Protein AF-A0A3N6MSX2-F1 (afdb_monomer_lite)

pLDDT: mean 71.98, std 19.65, range [36.53, 94.25]

Secondary structure (DSSP, 8-state):
----------------------------------------------------------------------------HHHHHHHHHHHHHHHHHHHHHHHHHHHHHHHTS-HHHHGGGTT-TTS-HHHHHHHHHHHHHHS-----------S-HHHHHHHHHHHHHHHHHHHHHHHHHHHHHHHHS-SEEEEESS-EEEEEE-TTS-EEEEEE-TT-EEEEPPPBTTEEEEEEEETTTEEEEEEEEHHHHHHHEEE--

Radius of gyration: 33.67 Å; chains: 1; bounding box: 88×74×79 Å

Sequence (257 aa):
MALLYLVPSGVQTQQRLKVSRVRRASANIKKRHASNGNDDTTTSGTAKRQPSGSNHRPTGVASRSQSAATTVNVLPPEKQIAAAAAAASAAQLAVDRASDQRLAGLMQEPARKRLYHLNDPSLTTDGQARLRDSIGKELPRGAASNAERSKDSGWSLLRHWHAIVAILLLLALLAGLTFAAWRNTGVDTLVADQTWAVTWRLPGGQTLAGAWRAGYPVVVMQPSKGTVIIRRWVNSRGYAETVVPADWLALNSRPLK

Foldseek 3Di:
DDDDDDDDDDDDDDDPDDDDDDDDDDDDDDDDDDDDDDDDDDDDDDDDDDDDDDDDDDDDDDDDDPPPPPPPVPPDPVVVVVVVVVVVVVVVVVLQVQQVVVLVVLLPDDLVVLVVCLPPPSHDPVSSVVSVVSSVVRDPPPPPPPPDPDPPPPVVVVVVVVVVVVVVVVVVVVVVVVVVVLQVDQPAKKFFQAKAFFWWAAPVRDIDTDIRHGPDIWGWGDDDPQKIKTWDQDPPRGIIIGIDGPVVPVVGIDGDD

Structure (mmCIF, N/CA/C/O backbone):
data_AF-A0A3N6MSX2-F1
#
_entry.id   AF-A0A3N6MSX2-F1
#
loop_
_atom_site.group_PDB
_atom_site.id
_atom_site.type_symbol
_atom_site.label_atom_id
_atom_site.label_alt_id
_atom_site.label_comp_id
_atom_site.label_asym_id
_atom_site.label_entity_id
_atom_site.label_seq_id
_atom_site.pdbx_PDB_ins_code
_atom_site.Cartn_x
_atom_site.Cartn_y
_atom_site.Cartn_z
_atom_site.occupancy
_atom_site.B_iso_or_equiv
_atom_site.auth_seq_id
_atom_site.auth_comp_id
_atom_site.auth_asym_id
_atom_site.auth_atom_id
_atom_site.pdbx_PDB_model_num
ATOM 1 N N . MET A 1 1 ? 19.445 37.868 35.887 1.00 43.53 1 MET A N 1
ATOM 2 C CA . MET A 1 1 ? 19.352 36.525 36.493 1.00 43.53 1 MET A CA 1
ATOM 3 C C . MET A 1 1 ? 19.287 35.505 35.376 1.00 43.53 1 MET A C 1
ATOM 5 O O . MET A 1 1 ? 18.298 35.461 34.661 1.00 43.53 1 MET A O 1
ATOM 9 N N . ALA A 1 2 ? 20.389 34.789 35.171 1.00 44.81 2 ALA A N 1
ATOM 10 C CA . ALA A 1 2 ? 20.570 33.796 34.122 1.00 44.81 2 ALA A CA 1
ATOM 11 C C . ALA A 1 2 ? 20.572 32.407 34.768 1.00 44.81 2 ALA A C 1
ATOM 13 O O . ALA A 1 2 ? 21.300 32.194 35.735 1.00 44.81 2 ALA A O 1
ATOM 14 N N . LEU A 1 3 ? 19.771 31.481 34.245 1.00 52.06 3 LEU A N 1
ATOM 15 C CA . LEU A 1 3 ? 19.820 30.068 34.613 1.00 52.06 3 LEU A CA 1
ATOM 16 C C . LEU A 1 3 ? 20.105 29.261 33.347 1.00 52.06 3 LEU A C 1
ATOM 18 O O . LEU A 1 3 ? 19.224 29.009 32.528 1.00 52.06 3 LEU A O 1
ATOM 22 N N . LEU A 1 4 ? 21.389 28.926 33.196 1.00 50.50 4 LEU A N 1
ATOM 23 C CA . LEU A 1 4 ? 21.898 27.877 32.322 1.00 50.50 4 LEU A CA 1
ATOM 24 C C . LEU A 1 4 ? 21.266 26.539 32.719 1.00 50.50 4 LEU A C 1
ATOM 26 O O . LEU A 1 4 ? 21.330 26.170 33.890 1.00 50.50 4 LEU A O 1
ATOM 30 N N . TYR A 1 5 ? 20.754 25.782 31.748 1.00 55.28 5 TYR A N 1
ATOM 31 C CA . TYR A 1 5 ? 20.547 24.347 31.917 1.00 55.28 5 TYR A CA 1
ATOM 32 C C . TYR A 1 5 ? 21.407 23.558 30.934 1.00 55.28 5 TYR A C 1
ATOM 34 O O . TYR A 1 5 ? 21.387 23.759 29.720 1.00 55.28 5 TYR A O 1
ATOM 42 N N . LEU A 1 6 ? 22.206 22.703 31.560 1.00 49.81 6 LEU A N 1
ATOM 43 C CA . LEU A 1 6 ? 23.222 21.807 31.046 1.00 49.81 6 LEU A CA 1
ATOM 44 C C . LEU A 1 6 ? 22.593 20.641 30.267 1.00 49.81 6 LEU A C 1
ATOM 46 O O . LEU A 1 6 ? 21.623 20.031 30.712 1.00 49.81 6 LEU A O 1
ATOM 50 N N . VAL A 1 7 ? 23.217 20.295 29.144 1.00 52.31 7 VAL A N 1
ATOM 51 C CA . VAL A 1 7 ? 23.060 19.019 28.431 1.00 52.31 7 VAL A CA 1
ATOM 52 C C . VAL A 1 7 ? 23.768 17.907 29.216 1.00 52.31 7 VAL A C 1
ATOM 54 O O . VAL A 1 7 ? 24.856 18.151 29.740 1.00 52.31 7 VAL A O 1
ATOM 57 N N . PRO A 1 8 ? 23.246 16.668 29.196 1.00 60.66 8 PRO A N 1
ATOM 58 C CA . PRO A 1 8 ? 24.133 15.515 29.165 1.00 60.66 8 PRO A CA 1
ATOM 59 C C . PRO A 1 8 ? 23.908 14.643 27.926 1.00 60.66 8 PRO A C 1
ATOM 61 O O . PRO A 1 8 ? 22.823 14.142 27.632 1.00 60.66 8 PRO A O 1
ATOM 64 N N . SER A 1 9 ? 25.017 14.475 27.222 1.00 49.53 9 SER A N 1
ATOM 65 C CA . SER A 1 9 ? 25.290 13.571 26.119 1.00 49.53 9 SER A CA 1
ATOM 66 C C . SER A 1 9 ? 25.483 12.143 26.650 1.00 49.53 9 SER A C 1
ATOM 68 O O . SER A 1 9 ? 26.311 11.924 27.530 1.00 49.53 9 SER A O 1
ATOM 70 N N . GLY A 1 10 ? 24.789 11.157 26.078 1.00 47.44 10 GLY A N 1
ATOM 71 C CA . GLY A 1 10 ? 25.068 9.723 26.257 1.00 47.44 10 GLY A CA 1
ATOM 72 C C . GLY A 1 10 ? 24.804 9.010 24.930 1.00 47.44 10 GLY A C 1
ATOM 73 O O . GLY A 1 10 ? 23.674 8.986 24.465 1.00 47.44 10 GLY A O 1
ATOM 74 N N . VAL A 1 11 ? 25.831 8.713 24.127 1.00 46.41 11 VAL A N 1
ATOM 75 C CA . VAL A 1 11 ? 26.564 7.431 24.073 1.00 46.41 11 VAL A CA 1
ATOM 76 C C . VAL A 1 11 ? 25.638 6.219 23.906 1.00 46.41 11 VAL A C 1
ATOM 78 O O . VAL A 1 11 ? 25.155 5.664 24.886 1.00 46.41 11 VAL A O 1
ATOM 81 N N . GLN A 1 12 ? 25.494 5.735 22.667 1.00 47.00 12 GLN A N 1
ATOM 82 C CA . GLN A 1 12 ? 25.309 4.302 22.417 1.00 47.00 12 GLN A CA 1
ATOM 83 C C . GLN A 1 12 ? 25.936 3.863 21.080 1.00 47.00 12 GLN A C 1
ATOM 85 O O . GLN A 1 12 ? 25.379 3.987 19.995 1.00 47.00 12 GLN A O 1
ATOM 90 N N . THR A 1 13 ? 27.190 3.436 21.202 1.00 48.91 13 THR A N 1
ATOM 91 C CA . THR A 1 13 ? 27.733 2.140 20.767 1.00 48.91 13 THR A CA 1
ATOM 92 C C . THR A 1 13 ? 27.180 1.488 19.486 1.00 48.91 13 THR A C 1
ATOM 94 O O . THR A 1 13 ? 26.180 0.783 19.492 1.00 48.91 13 THR A O 1
ATOM 97 N N . GLN A 1 14 ? 27.954 1.639 18.406 1.00 45.97 14 GLN A N 1
ATOM 98 C CA . GLN A 1 14 ? 28.477 0.563 17.545 1.00 45.97 14 GLN A CA 1
ATOM 99 C C . GLN A 1 14 ? 27.722 -0.787 17.568 1.00 45.97 14 GLN A C 1
ATOM 101 O O . GLN A 1 14 ? 27.993 -1.639 18.413 1.00 45.97 14 GLN A O 1
ATOM 106 N N . GLN A 1 15 ? 26.932 -1.066 16.527 1.00 44.12 15 GLN A N 1
ATOM 107 C CA . GLN A 1 15 ? 26.714 -2.440 16.063 1.00 44.12 15 GLN A CA 1
ATOM 108 C C . GLN A 1 15 ? 27.137 -2.583 14.603 1.00 44.12 15 GLN A C 1
ATOM 110 O O . GLN A 1 15 ? 26.395 -2.382 13.646 1.00 44.12 15 GLN A O 1
ATOM 115 N N . ARG A 1 16 ? 28.408 -2.954 14.471 1.00 39.94 16 ARG A N 1
ATOM 116 C CA . ARG A 1 16 ? 29.081 -3.390 13.256 1.00 39.94 16 ARG A CA 1
ATOM 117 C C . ARG A 1 16 ? 28.781 -4.878 13.051 1.00 39.94 16 ARG A C 1
ATOM 119 O O . ARG A 1 16 ? 29.570 -5.729 13.457 1.00 39.94 16 ARG A O 1
ATOM 126 N N . LEU A 1 17 ? 27.641 -5.208 12.445 1.00 45.09 17 LEU A N 1
ATOM 127 C CA . LEU A 1 17 ? 27.329 -6.587 12.058 1.00 45.09 17 LEU A CA 1
ATOM 128 C C . LEU A 1 17 ? 27.893 -6.895 10.667 1.00 45.09 17 LEU A C 1
ATOM 130 O O . LEU A 1 17 ? 27.454 -6.387 9.639 1.00 45.09 17 LEU A O 1
ATOM 134 N N . LYS A 1 18 ? 28.924 -7.743 10.687 1.00 45.53 18 LYS A N 1
ATOM 135 C CA . LYS A 1 18 ? 29.510 -8.448 9.548 1.00 45.53 18 LYS A CA 1
ATOM 136 C C . LYS A 1 18 ? 28.418 -9.248 8.830 1.00 45.53 18 LYS A C 1
ATOM 138 O O . LYS A 1 18 ? 27.875 -10.176 9.418 1.00 45.53 18 LYS A O 1
ATOM 143 N N . VAL A 1 19 ? 28.186 -8.981 7.548 1.00 48.97 19 VAL A N 1
ATOM 144 C CA . VAL A 1 19 ? 27.529 -9.949 6.657 1.00 48.97 19 VAL A CA 1
ATOM 145 C C . VAL A 1 19 ? 28.521 -10.336 5.575 1.00 48.97 19 VAL A C 1
ATOM 147 O O . VAL A 1 19 ? 28.679 -9.698 4.536 1.00 48.97 19 VAL A O 1
ATOM 150 N N . SER A 1 20 ? 29.259 -11.390 5.896 1.00 42.75 20 SER A N 1
ATOM 151 C CA . SER A 1 20 ? 30.124 -12.121 4.986 1.00 42.75 20 SER A CA 1
ATOM 152 C C . SER A 1 20 ? 29.268 -13.077 4.159 1.00 42.75 20 SER A C 1
ATOM 154 O O . SER A 1 20 ? 28.540 -13.884 4.720 1.00 42.75 20 SER A O 1
ATOM 156 N N . ARG A 1 21 ? 29.437 -13.012 2.836 1.00 45.91 21 ARG A N 1
ATOM 157 C CA . ARG A 1 21 ? 29.454 -14.143 1.891 1.00 45.91 21 ARG A CA 1
ATOM 158 C C . ARG A 1 21 ? 28.451 -15.284 2.140 1.00 45.91 21 ARG A C 1
ATOM 160 O O . ARG A 1 21 ? 28.763 -16.228 2.854 1.00 45.91 21 ARG A O 1
ATOM 167 N N . VAL A 1 22 ? 27.400 -15.334 1.322 1.00 46.53 22 VAL A N 1
ATOM 168 C CA . VAL A 1 22 ? 26.888 -16.613 0.804 1.00 46.53 22 VAL A CA 1
ATOM 169 C C . VAL A 1 22 ? 26.808 -16.502 -0.714 1.00 46.53 22 VAL A C 1
ATOM 171 O O . VAL A 1 22 ? 25.937 -15.860 -1.290 1.00 46.53 22 VAL A O 1
ATOM 174 N N . ARG A 1 23 ? 27.821 -17.083 -1.355 1.00 43.25 23 ARG A N 1
ATOM 175 C CA . ARG A 1 23 ? 27.955 -17.282 -2.796 1.00 43.25 23 ARG A CA 1
ATOM 176 C C . ARG A 1 23 ? 27.784 -18.787 -3.012 1.00 43.25 23 ARG A C 1
ATOM 178 O O . ARG A 1 23 ? 28.472 -19.546 -2.341 1.00 43.25 23 ARG A O 1
ATOM 185 N N . ARG A 1 24 ? 26.985 -19.163 -4.015 1.00 40.75 24 ARG A N 1
ATOM 186 C CA . ARG A 1 24 ? 26.858 -20.507 -4.622 1.00 40.75 24 ARG A CA 1
ATOM 187 C C . ARG A 1 24 ? 26.114 -21.566 -3.803 1.00 40.75 24 ARG A C 1
ATOM 189 O O . ARG A 1 24 ? 26.683 -22.171 -2.910 1.00 40.75 24 ARG A O 1
ATOM 196 N N . ALA A 1 25 ? 24.915 -21.901 -4.266 1.00 36.53 25 ALA A N 1
ATOM 197 C CA . ALA A 1 25 ? 24.532 -23.270 -4.617 1.00 36.5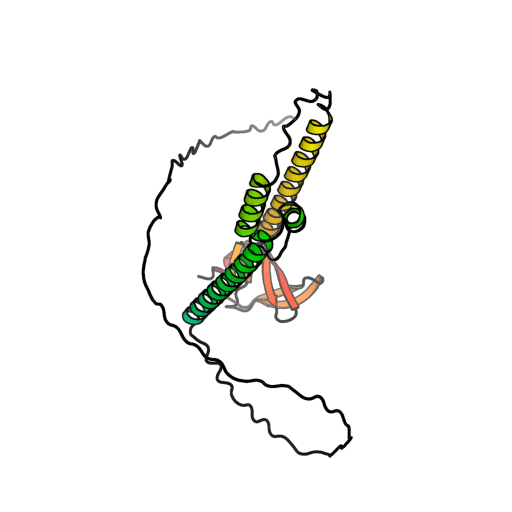3 25 ALA A CA 1
ATOM 198 C C . ALA A 1 25 ? 23.114 -23.232 -5.192 1.00 36.53 25 ALA A C 1
ATOM 200 O O . ALA A 1 25 ? 22.187 -22.900 -4.465 1.00 36.53 25 ALA A O 1
ATOM 201 N N . SER A 1 26 ? 22.958 -23.522 -6.485 1.00 36.84 26 SER A N 1
ATOM 202 C CA . SER A 1 26 ? 21.784 -24.202 -7.065 1.00 36.84 26 SER A CA 1
ATOM 203 C C . SER A 1 26 ? 21.977 -24.305 -8.576 1.00 36.84 26 SER A C 1
ATOM 205 O O . SER A 1 26 ? 21.391 -23.576 -9.368 1.00 36.84 26 SER A O 1
ATOM 207 N N . ALA A 1 27 ? 22.878 -25.206 -8.952 1.00 43.44 27 ALA A N 1
ATOM 208 C CA . ALA A 1 27 ? 22.828 -25.894 -10.229 1.00 43.44 27 ALA A CA 1
ATOM 209 C C . ALA A 1 27 ? 22.269 -27.301 -9.959 1.00 43.44 27 ALA A C 1
ATOM 211 O O . ALA A 1 27 ? 22.542 -27.867 -8.902 1.00 43.44 27 ALA A O 1
ATOM 212 N N . ASN A 1 28 ? 21.572 -27.861 -10.948 1.00 40.69 28 ASN A N 1
ATOM 213 C CA . ASN A 1 28 ? 21.164 -29.267 -11.075 1.00 40.69 28 ASN A CA 1
ATOM 214 C C . ASN A 1 28 ? 19.981 -29.782 -10.246 1.00 40.69 28 ASN A C 1
ATOM 216 O O . ASN A 1 28 ? 20.152 -30.563 -9.318 1.00 40.69 28 ASN A O 1
ATOM 220 N N . ILE A 1 29 ? 18.775 -29.514 -10.746 1.00 46.00 29 ILE A N 1
ATOM 221 C CA . ILE A 1 29 ? 17.591 -30.388 -10.665 1.00 46.00 29 ILE A CA 1
ATOM 222 C C . ILE A 1 29 ? 16.827 -30.104 -11.975 1.00 46.00 29 ILE A C 1
ATOM 224 O O . ILE A 1 29 ? 16.602 -28.946 -12.281 1.00 46.00 29 ILE A O 1
ATOM 228 N N . LYS A 1 30 ? 16.401 -31.013 -12.849 1.00 44.75 30 LYS A N 1
ATOM 229 C CA . LYS A 1 30 ? 16.463 -32.466 -12.955 1.00 44.75 30 LYS A CA 1
ATOM 230 C C . LYS A 1 30 ? 15.954 -32.794 -14.365 1.00 44.75 30 LYS A C 1
ATOM 232 O O . LYS A 1 30 ? 14.967 -32.236 -14.829 1.00 44.75 30 LYS A O 1
ATOM 237 N N . LYS A 1 31 ? 16.669 -33.691 -15.039 1.00 47.72 31 LYS A N 1
ATOM 238 C CA . LYS A 1 31 ? 16.252 -34.402 -16.254 1.00 47.72 31 LYS A CA 1
ATOM 239 C C . LYS A 1 31 ? 14.949 -35.187 -16.013 1.00 47.72 31 LYS A C 1
ATOM 241 O O . LYS A 1 31 ? 14.796 -35.754 -14.935 1.00 47.72 31 LYS A O 1
ATOM 246 N N . ARG A 1 32 ? 14.194 -35.387 -17.106 1.00 39.44 32 ARG A N 1
ATOM 247 C CA . ARG A 1 32 ? 13.090 -36.355 -17.340 1.00 39.44 32 ARG A CA 1
ATOM 248 C C . ARG A 1 32 ? 11.694 -35.851 -16.958 1.00 39.44 32 ARG A C 1
ATOM 250 O O . ARG A 1 32 ? 11.393 -35.720 -15.783 1.00 39.44 32 ARG A O 1
ATOM 257 N N . HIS A 1 33 ? 10.824 -35.661 -17.950 1.00 42.19 33 HIS A N 1
ATOM 258 C CA . HIS A 1 33 ? 9.812 -36.649 -18.358 1.00 42.19 33 HIS A CA 1
ATOM 259 C C . HIS A 1 33 ? 9.003 -36.130 -19.566 1.00 42.19 33 HIS A C 1
ATOM 261 O O . HIS A 1 33 ? 8.645 -34.962 -19.576 1.00 42.19 33 HIS A O 1
ATOM 267 N N . ALA A 1 34 ? 8.745 -37.036 -20.526 1.00 41.53 34 ALA A N 1
ATOM 268 C CA . ALA A 1 34 ? 7.661 -37.057 -21.530 1.00 41.53 34 ALA A CA 1
ATOM 269 C C . ALA A 1 34 ? 7.518 -35.813 -22.445 1.00 41.53 34 ALA A C 1
ATOM 271 O O . ALA A 1 34 ? 7.156 -34.742 -21.991 1.00 41.53 34 ALA A O 1
ATOM 272 N N . SER A 1 35 ? 7.776 -35.829 -23.759 1.00 44.47 35 SER A N 1
ATOM 273 C CA . SER A 1 35 ? 7.330 -36.781 -24.790 1.00 44.47 35 SER A CA 1
ATOM 274 C C . SER A 1 35 ? 5.960 -37.375 -24.481 1.00 44.47 35 SER A C 1
ATOM 276 O O . SER A 1 35 ? 5.849 -38.480 -23.960 1.00 44.47 35 SER A O 1
ATOM 278 N N . ASN A 1 36 ? 4.924 -36.597 -24.775 1.00 42.91 36 ASN A N 1
ATOM 279 C CA . ASN A 1 36 ? 3.648 -37.154 -25.178 1.00 42.91 36 ASN A CA 1
ATOM 280 C C . ASN A 1 36 ? 3.122 -36.275 -26.311 1.00 42.91 36 ASN A C 1
ATOM 282 O O . ASN A 1 36 ? 2.852 -35.090 -26.109 1.00 42.91 36 ASN A O 1
ATOM 286 N N . GLY A 1 37 ? 3.113 -36.843 -27.515 1.00 43.16 37 GLY A N 1
ATOM 287 C CA . GLY A 1 37 ? 2.380 -36.275 -28.629 1.00 43.16 37 GLY A CA 1
ATOM 288 C C . GLY A 1 37 ? 0.890 -36.346 -28.329 1.00 43.16 37 GLY A C 1
ATOM 289 O O . GLY A 1 37 ? 0.447 -37.224 -27.597 1.00 43.16 37 GLY A O 1
ATOM 290 N N . ASN A 1 38 ? 0.150 -35.400 -28.881 1.00 46.31 38 ASN A N 1
ATOM 291 C CA . ASN A 1 38 ? -1.196 -35.652 -29.354 1.00 46.31 38 ASN A CA 1
ATOM 292 C C . ASN A 1 38 ? -1.449 -34.651 -30.476 1.00 46.31 38 ASN A C 1
ATOM 294 O O . ASN A 1 38 ? -1.574 -33.446 -30.252 1.00 46.31 38 ASN A O 1
ATOM 298 N N . ASP A 1 39 ? -1.427 -35.199 -31.683 1.00 43.50 39 ASP A N 1
ATOM 299 C CA . ASP A 1 39 ? -2.106 -34.653 -32.837 1.00 43.50 39 ASP A CA 1
ATOM 300 C C . ASP A 1 39 ? -3.604 -34.655 -32.533 1.00 43.50 39 ASP A C 1
ATOM 302 O O . ASP A 1 39 ? -4.155 -35.701 -32.216 1.00 43.50 39 ASP A O 1
ATOM 306 N N . ASP A 1 40 ? -4.245 -33.496 -32.638 1.00 47.50 40 ASP A N 1
ATOM 307 C CA . ASP A 1 40 ? -5.682 -33.398 -32.887 1.00 47.50 40 ASP A CA 1
ATOM 308 C C . ASP A 1 40 ? -5.917 -32.188 -33.798 1.00 47.50 40 ASP A C 1
ATOM 310 O O . ASP A 1 40 ? -6.199 -31.058 -33.400 1.00 47.50 40 ASP A O 1
ATOM 314 N N . THR A 1 41 ? -5.750 -32.455 -35.090 1.00 44.12 41 THR A N 1
ATOM 315 C CA . THR A 1 41 ? -6.587 -31.883 -36.143 1.00 44.12 41 THR A CA 1
ATOM 316 C C . THR A 1 41 ? -8.062 -32.079 -35.794 1.00 44.12 41 THR A C 1
ATOM 318 O O . THR A 1 41 ? -8.412 -33.172 -35.359 1.00 44.12 41 THR A O 1
ATOM 321 N N . THR A 1 42 ? -8.925 -31.080 -36.036 1.00 40.12 42 THR A N 1
ATOM 322 C CA . THR A 1 42 ? -10.192 -31.177 -36.812 1.00 40.12 42 THR A CA 1
ATOM 323 C C . THR A 1 42 ? -11.034 -29.887 -36.661 1.00 40.12 42 THR A C 1
ATOM 325 O O . THR A 1 42 ? -11.243 -29.382 -35.562 1.00 40.12 42 THR A O 1
ATOM 328 N N . THR A 1 43 ? -11.597 -29.438 -37.798 1.00 41.88 43 THR A N 1
ATOM 329 C CA . THR A 1 43 ? -12.805 -28.587 -38.013 1.00 41.88 43 THR A CA 1
ATOM 330 C C . THR A 1 43 ? -12.734 -27.098 -37.656 1.00 41.88 43 THR A C 1
ATOM 332 O O . THR A 1 43 ? -12.746 -26.714 -36.499 1.00 41.88 43 THR A O 1
ATOM 335 N N . SER A 1 44 ? -12.611 -26.178 -38.622 1.00 43.94 44 SER A N 1
ATOM 336 C CA . SER A 1 44 ? -13.624 -25.747 -39.618 1.00 43.94 44 SER A CA 1
ATOM 337 C C . SER A 1 44 ? -14.978 -25.363 -39.013 1.00 43.94 44 SER A C 1
ATOM 339 O O . SER A 1 44 ? -15.756 -26.219 -38.611 1.00 43.94 44 SER A O 1
ATOM 341 N N . GLY A 1 45 ? -15.270 -24.061 -39.028 1.00 38.53 45 GLY A N 1
ATOM 342 C CA . GLY A 1 45 ? -16.542 -23.482 -38.604 1.00 38.53 45 GLY A CA 1
ATOM 343 C C . GLY A 1 45 ? -16.700 -22.056 -39.126 1.00 38.53 45 GLY A C 1
ATOM 344 O O . GLY A 1 45 ? -16.605 -21.088 -38.379 1.00 38.53 45 GLY A O 1
ATOM 345 N N . THR A 1 46 ? -16.887 -21.928 -40.438 1.00 43.66 46 THR A N 1
ATOM 346 C CA . THR A 1 46 ? -17.146 -20.676 -41.157 1.00 43.66 46 THR A CA 1
ATOM 347 C C . THR A 1 46 ? -18.532 -20.139 -40.782 1.00 43.66 46 THR A C 1
ATOM 349 O O . THR A 1 46 ? -19.549 -20.637 -41.262 1.00 43.66 46 THR A O 1
ATOM 352 N N . ALA A 1 47 ? -18.602 -19.123 -39.920 1.00 42.69 47 ALA A N 1
ATOM 353 C CA . ALA A 1 47 ? -19.867 -18.484 -39.558 1.00 42.69 47 ALA A CA 1
ATOM 354 C C . ALA A 1 47 ? -20.300 -17.475 -40.636 1.00 42.69 47 ALA A C 1
ATOM 356 O O . ALA A 1 47 ? -19.761 -16.374 -40.769 1.00 42.69 47 ALA A O 1
ATOM 357 N N . LYS A 1 48 ? -21.302 -17.889 -41.413 1.00 46.81 48 LYS A N 1
ATOM 358 C CA . LYS A 1 48 ? -22.032 -17.113 -42.415 1.00 46.81 48 LYS A CA 1
ATOM 359 C C . LYS A 1 48 ? -22.903 -16.058 -41.718 1.00 46.81 48 LYS A C 1
ATOM 361 O O . LYS A 1 48 ? -23.815 -16.390 -40.968 1.00 46.81 48 LYS A O 1
ATOM 366 N N . ARG A 1 49 ? -22.620 -14.779 -41.981 1.00 42.94 49 ARG A N 1
ATOM 367 C CA . ARG A 1 49 ? -23.503 -13.642 -41.675 1.00 42.94 49 ARG A CA 1
ATOM 368 C C . ARG A 1 49 ? -24.777 -13.736 -42.518 1.00 42.94 49 ARG A C 1
ATOM 370 O O . ARG A 1 49 ? -24.683 -13.836 -43.739 1.00 42.94 49 ARG A O 1
ATOM 377 N N . GLN A 1 50 ? -25.938 -13.586 -41.887 1.00 45.81 50 GLN A N 1
ATOM 378 C CA . GLN A 1 50 ? -27.172 -13.192 -42.565 1.00 45.81 50 GLN A CA 1
ATOM 379 C C . GLN A 1 50 ? -27.960 -12.211 -41.673 1.00 45.81 50 GLN A C 1
ATOM 381 O O . GLN A 1 50 ? -28.112 -12.485 -40.482 1.00 45.81 50 GLN A O 1
ATOM 386 N N . PRO A 1 51 ? -28.411 -11.058 -42.206 1.00 60.19 51 PRO A N 1
ATOM 387 C CA . PRO A 1 51 ? -29.238 -10.086 -41.497 1.00 60.19 51 PRO A CA 1
ATOM 388 C C . PRO A 1 51 ? -30.724 -10.196 -41.891 1.00 60.19 51 PRO A C 1
ATOM 390 O O . PRO A 1 51 ? -31.034 -10.554 -43.024 1.00 60.19 51 PRO A O 1
ATOM 393 N N . SER A 1 52 ? -31.604 -9.871 -40.938 1.00 42.53 52 SER A N 1
ATOM 394 C CA . SER A 1 52 ? -33.023 -9.438 -41.024 1.00 42.53 52 SER A CA 1
ATOM 395 C C . SER A 1 52 ? -33.706 -9.952 -39.753 1.00 42.53 52 SER A C 1
ATOM 397 O O . SER A 1 52 ? -33.632 -11.135 -39.459 1.00 42.53 52 SER A O 1
ATOM 399 N N . GLY A 1 53 ? -34.288 -9.137 -38.879 1.00 41.25 53 GLY A N 1
ATOM 400 C CA . GLY A 1 53 ? -35.287 -8.122 -39.184 1.00 41.25 53 GLY A CA 1
ATOM 401 C C . GLY A 1 53 ? -36.670 -8.716 -38.907 1.00 41.25 53 GLY A C 1
ATOM 402 O O . GLY A 1 53 ? -37.185 -9.452 -39.737 1.00 41.25 53 GLY A O 1
ATOM 403 N N . SER A 1 54 ? -37.251 -8.439 -37.736 1.00 47.22 54 SER A N 1
ATOM 404 C CA . SER A 1 54 ? -38.700 -8.241 -37.543 1.00 47.22 54 SER A CA 1
ATOM 405 C C . SER A 1 54 ? -39.046 -8.025 -36.067 1.00 47.22 54 SER A C 1
ATOM 407 O O . SER A 1 54 ? -38.617 -8.747 -35.170 1.00 47.22 54 SER A O 1
ATOM 409 N N . ASN A 1 55 ? -39.839 -6.979 -35.849 1.00 50.66 55 ASN A N 1
ATOM 410 C CA . ASN A 1 55 ? -40.580 -6.696 -34.632 1.00 50.66 55 ASN A CA 1
ATOM 411 C C . ASN A 1 55 ? -41.566 -7.826 -34.330 1.00 50.66 55 ASN A C 1
ATOM 413 O O . ASN A 1 55 ? -42.400 -8.111 -35.181 1.00 50.66 55 ASN A O 1
ATOM 417 N N . HIS A 1 56 ? -41.592 -8.321 -33.092 1.00 43.41 56 HIS A N 1
ATOM 418 C CA . HIS A 1 56 ? -42.846 -8.712 -32.448 1.00 43.41 56 HIS A CA 1
ATOM 419 C C . HIS A 1 56 ? -42.760 -8.574 -30.925 1.00 43.41 56 HIS A C 1
ATOM 421 O O . HIS A 1 56 ? -41.968 -9.219 -30.245 1.00 43.41 56 HIS A O 1
ATOM 427 N N . ARG A 1 57 ? -43.633 -7.708 -30.407 1.00 49.66 57 ARG A N 1
ATOM 428 C CA . ARG A 1 57 ? -44.076 -7.643 -29.016 1.00 49.66 57 ARG A CA 1
ATOM 429 C C . ARG A 1 57 ? -45.067 -8.786 -28.788 1.00 49.66 57 ARG A C 1
ATOM 431 O O . ARG A 1 57 ? -46.022 -8.889 -29.557 1.00 49.66 57 ARG A O 1
ATOM 438 N N . PRO A 1 58 ? -44.913 -9.550 -27.699 1.00 54.78 58 PRO A N 1
ATOM 439 C CA . PRO A 1 58 ? -46.096 -9.919 -26.945 1.00 54.78 58 PRO A CA 1
ATOM 440 C C . PRO A 1 58 ? -45.945 -9.644 -25.448 1.00 54.78 58 PRO A C 1
ATOM 442 O O . PRO A 1 58 ? -44.881 -9.681 -24.836 1.00 54.78 58 PRO A O 1
ATOM 445 N N . THR A 1 59 ? -47.097 -9.310 -24.902 1.00 49.78 59 THR A N 1
ATOM 446 C CA . THR A 1 59 ? -47.480 -9.133 -23.511 1.00 49.78 59 THR A CA 1
ATOM 447 C C . THR A 1 59 ? -47.193 -10.352 -22.631 1.00 49.78 59 THR A C 1
ATOM 449 O O . THR A 1 59 ? -47.546 -11.468 -22.986 1.00 49.78 59 THR A O 1
ATOM 452 N N . GLY A 1 60 ? -46.632 -10.077 -21.450 1.00 47.25 60 GLY A N 1
ATOM 453 C CA . GLY A 1 60 ? -46.971 -10.678 -20.155 1.00 47.25 60 GLY A CA 1
ATOM 454 C C . GLY A 1 60 ? -47.150 -12.193 -20.064 1.00 47.25 60 GLY A C 1
ATOM 455 O O . GLY A 1 60 ? -48.257 -12.682 -20.242 1.00 47.25 60 GLY A O 1
ATOM 456 N N . VAL A 1 61 ? -46.115 -12.888 -19.584 1.00 44.69 61 VAL A N 1
ATOM 457 C CA . VAL A 1 61 ? -46.261 -14.104 -18.770 1.00 44.69 61 VAL A CA 1
ATOM 458 C C . VAL A 1 61 ? -45.176 -14.089 -17.693 1.00 44.69 61 VAL A C 1
ATOM 460 O O . VAL A 1 61 ? -44.011 -13.802 -17.962 1.00 44.69 61 VAL A O 1
ATOM 463 N N . ALA A 1 62 ? -45.584 -14.350 -16.454 1.00 52.50 62 ALA A N 1
ATOM 464 C CA . ALA A 1 62 ? -44.740 -14.412 -15.274 1.00 52.50 62 ALA A CA 1
ATOM 465 C C . ALA A 1 62 ? -43.674 -15.518 -15.391 1.00 52.50 62 ALA A C 1
ATOM 467 O O . ALA A 1 62 ? -43.969 -16.701 -15.224 1.00 52.50 62 ALA A O 1
ATOM 468 N N . SER A 1 63 ? -42.417 -15.131 -15.614 1.00 44.56 63 SER A N 1
ATOM 469 C CA . SER A 1 63 ? -41.274 -16.035 -15.469 1.00 44.56 63 SER A CA 1
ATOM 470 C C . SER A 1 63 ? -40.863 -16.101 -14.006 1.00 44.56 63 SER A C 1
ATOM 472 O O . SER A 1 63 ? -40.110 -15.280 -13.490 1.00 44.56 63 SER A O 1
ATOM 474 N N . ARG A 1 64 ? -41.425 -17.110 -13.344 1.00 46.16 64 ARG A N 1
ATOM 475 C CA . ARG A 1 64 ? -41.007 -17.664 -12.060 1.00 46.16 64 ARG A CA 1
ATOM 476 C C . ARG A 1 64 ? -39.481 -17.787 -12.030 1.00 46.16 64 ARG A C 1
ATOM 478 O O . ARG A 1 64 ? -38.907 -18.539 -12.813 1.00 46.16 64 ARG A O 1
ATOM 485 N N . SER A 1 65 ? -38.853 -17.051 -11.120 1.00 42.72 65 SER A N 1
ATOM 486 C CA . SER A 1 65 ? -37.429 -17.120 -10.807 1.00 42.72 65 SER A CA 1
ATOM 487 C C . SER A 1 65 ? -37.030 -18.554 -10.461 1.00 42.72 65 SER A C 1
ATOM 489 O O . SER A 1 65 ? -37.162 -18.991 -9.320 1.00 42.72 65 SER A O 1
ATOM 491 N N . GLN A 1 66 ? -36.527 -19.302 -11.439 1.00 48.41 66 GLN A N 1
ATOM 492 C CA . GLN A 1 66 ? -35.644 -20.421 -11.156 1.00 48.41 66 GLN A CA 1
ATOM 493 C C . GLN A 1 66 ? -34.274 -19.809 -10.881 1.00 48.41 66 GLN A C 1
ATOM 495 O O . GLN A 1 66 ? -33.439 -19.677 -11.772 1.00 48.41 66 GLN A O 1
ATOM 500 N N . SER A 1 67 ? -34.069 -19.380 -9.632 1.00 43.06 67 SER A N 1
ATOM 501 C CA . SER A 1 67 ? -32.722 -19.280 -9.080 1.00 43.06 67 SER A CA 1
ATOM 502 C C . SER A 1 67 ? -32.139 -20.684 -9.130 1.00 43.06 67 SER A C 1
ATOM 504 O O . SER A 1 67 ? -32.319 -21.474 -8.205 1.00 43.06 67 SER A O 1
ATOM 506 N N . ALA A 1 68 ? -31.483 -21.011 -10.242 1.00 46.28 68 ALA A N 1
ATOM 507 C CA . ALA A 1 68 ? -30.498 -22.066 -10.268 1.00 46.28 68 ALA A CA 1
ATOM 508 C C . ALA A 1 68 ? -29.500 -21.699 -9.173 1.00 46.28 68 ALA A C 1
ATOM 510 O O . ALA A 1 68 ? -28.765 -20.716 -9.282 1.00 46.28 68 ALA A O 1
ATOM 511 N N . ALA A 1 69 ? -29.568 -22.426 -8.061 1.00 47.19 69 ALA A N 1
ATOM 512 C CA . ALA A 1 69 ? -28.549 -22.390 -7.042 1.00 47.19 69 ALA A CA 1
ATOM 513 C C . ALA A 1 69 ? -27.269 -22.881 -7.718 1.00 47.19 69 ALA A C 1
ATOM 515 O O . ALA A 1 69 ? -26.994 -24.077 -7.770 1.00 47.19 69 ALA A O 1
ATOM 516 N N . THR A 1 70 ? -26.511 -21.953 -8.301 1.00 49.19 70 THR A N 1
ATOM 517 C CA . THR A 1 70 ? -25.117 -22.176 -8.639 1.00 49.19 70 THR A CA 1
ATOM 518 C C . THR A 1 70 ? -24.445 -22.455 -7.310 1.00 49.19 70 THR A C 1
ATOM 520 O O . THR A 1 70 ? -24.124 -21.538 -6.555 1.00 49.19 70 THR A O 1
ATOM 523 N N . THR A 1 71 ? -24.309 -23.735 -6.981 1.00 48.12 71 THR A N 1
ATOM 524 C CA . THR A 1 71 ? -23.413 -24.207 -5.940 1.00 48.12 71 THR A CA 1
ATOM 525 C C . THR A 1 71 ? -22.026 -23.754 -6.371 1.00 48.12 71 THR A C 1
ATOM 527 O O . THR A 1 71 ? -21.350 -24.423 -7.149 1.00 48.12 71 THR A O 1
ATOM 530 N N . VAL A 1 72 ? -21.633 -22.551 -5.944 1.00 52.94 72 VAL A N 1
ATOM 531 C CA . VAL A 1 72 ? -20.259 -22.084 -6.053 1.00 52.94 72 VAL A CA 1
ATOM 532 C C . VAL A 1 72 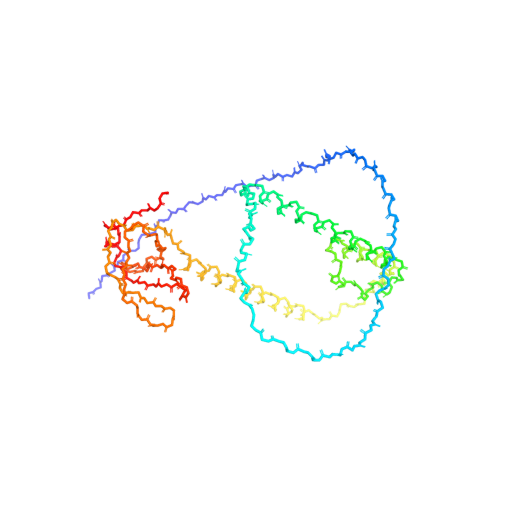? -19.481 -23.076 -5.213 1.00 52.94 72 VAL A C 1
ATOM 534 O O . VAL A 1 72 ? -19.540 -23.055 -3.986 1.00 52.94 72 VAL A O 1
ATOM 537 N N . ASN A 1 73 ? -18.846 -24.026 -5.888 1.00 55.62 73 ASN A N 1
ATOM 538 C CA . ASN A 1 73 ? -17.955 -24.985 -5.275 1.00 55.62 73 ASN A CA 1
ATOM 539 C C . ASN A 1 73 ? -16.723 -24.183 -4.844 1.00 55.62 73 ASN A C 1
ATOM 541 O O . ASN A 1 73 ? -15.749 -24.061 -5.584 1.00 55.62 73 ASN A O 1
ATOM 545 N N . VAL A 1 74 ? -16.837 -23.497 -3.7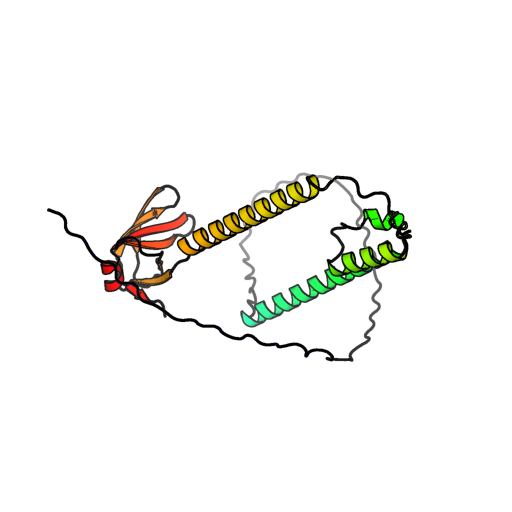03 1.00 62.03 74 VAL A N 1
ATOM 546 C CA . VAL A 1 74 ? -15.766 -22.704 -3.111 1.00 62.03 74 VAL A CA 1
ATOM 547 C C . VAL A 1 74 ? -14.725 -23.714 -2.664 1.00 62.03 74 VAL A C 1
ATOM 549 O O . VAL A 1 74 ? -14.850 -24.333 -1.608 1.00 62.03 74 VAL A O 1
ATOM 552 N N . LEU A 1 75 ? -13.713 -23.929 -3.506 1.00 63.19 75 LEU A N 1
ATOM 553 C CA . LEU A 1 75 ? -12.557 -24.721 -3.119 1.00 63.19 75 LEU A CA 1
ATOM 554 C C . LEU A 1 75 ? -11.993 -24.149 -1.803 1.00 63.19 75 LEU A C 1
ATOM 556 O O . LEU A 1 75 ? -11.996 -22.929 -1.630 1.00 63.19 75 LEU A O 1
ATOM 560 N N . PRO A 1 76 ? -11.483 -24.990 -0.888 1.00 76.44 76 PRO A N 1
ATOM 561 C CA . PRO A 1 76 ? -10.765 -24.531 0.296 1.00 76.44 76 PRO A CA 1
ATOM 562 C C . PRO A 1 76 ? -9.725 -23.456 -0.070 1.00 76.44 76 PRO A C 1
ATOM 564 O O . PRO A 1 76 ? -9.113 -23.567 -1.140 1.00 76.44 76 PRO A O 1
ATOM 567 N N . PRO A 1 77 ? -9.492 -22.441 0.782 1.00 73.94 77 PRO A N 1
ATOM 568 C CA . PRO A 1 77 ? -8.621 -21.303 0.470 1.00 73.94 77 PRO A CA 1
ATOM 569 C C . PRO A 1 77 ? -7.217 -21.746 0.028 1.00 73.94 77 PRO A C 1
ATOM 571 O O . PRO A 1 77 ? -6.653 -21.181 -0.904 1.00 73.94 77 PRO A O 1
ATOM 574 N N . GLU A 1 78 ? -6.697 -22.837 0.594 1.00 75.75 78 GLU A N 1
ATOM 575 C CA . GLU A 1 78 ? -5.416 -23.438 0.198 1.00 75.75 78 GLU A CA 1
ATOM 576 C C . GLU A 1 78 ? -5.405 -23.928 -1.258 1.00 75.75 78 GLU A C 1
ATOM 578 O O . GLU A 1 78 ? -4.443 -23.707 -1.995 1.00 75.75 78 GLU A O 1
ATOM 583 N N . LYS A 1 79 ? -6.502 -24.543 -1.714 1.00 77.25 79 LYS A N 1
ATOM 584 C CA . LYS A 1 79 ? -6.631 -25.012 -3.098 1.00 77.25 79 LYS A CA 1
ATOM 585 C C . LYS A 1 79 ? -6.836 -23.852 -4.075 1.00 77.25 79 LYS A C 1
ATOM 587 O O . LYS A 1 79 ? -6.390 -23.952 -5.213 1.00 77.25 79 LYS A O 1
ATOM 592 N N . GLN A 1 80 ? -7.457 -22.750 -3.642 1.00 76.50 80 GLN A N 1
ATOM 593 C CA . GLN A 1 80 ? -7.574 -21.537 -4.460 1.00 76.50 80 GLN A CA 1
ATOM 594 C C . GLN A 1 80 ? -6.213 -20.868 -4.678 1.00 76.50 80 GLN A C 1
ATOM 596 O O . GLN A 1 80 ? -5.894 -20.499 -5.805 1.00 76.50 80 GLN A O 1
ATOM 601 N N . ILE A 1 81 ? -5.383 -20.775 -3.634 1.00 82.69 81 ILE A N 1
ATOM 602 C CA . ILE A 1 81 ? -4.024 -20.222 -3.735 1.00 82.69 81 ILE A CA 1
ATOM 603 C C . ILE A 1 81 ? -3.158 -21.094 -4.653 1.00 82.69 81 ILE A C 1
ATOM 605 O O . ILE A 1 81 ? -2.480 -20.572 -5.536 1.00 82.69 81 ILE A O 1
ATOM 609 N N . ALA A 1 82 ? -3.220 -22.420 -4.500 1.00 85.50 82 ALA A N 1
ATOM 610 C CA . ALA A 1 82 ? -2.489 -23.347 -5.362 1.00 85.50 82 ALA A CA 1
ATOM 611 C C . ALA A 1 82 ? -2.940 -23.266 -6.832 1.00 85.50 82 ALA A C 1
ATOM 613 O O . ALA A 1 82 ? -2.102 -23.232 -7.733 1.00 85.50 82 ALA A O 1
ATOM 614 N N . ALA A 1 83 ? -4.250 -23.175 -7.085 1.00 82.44 83 ALA A N 1
ATOM 615 C CA . ALA A 1 83 ? -4.790 -23.010 -8.432 1.00 82.44 83 ALA A CA 1
ATOM 616 C C . ALA A 1 83 ? -4.394 -21.659 -9.053 1.00 82.44 83 ALA A C 1
ATOM 618 O O . ALA A 1 83 ? -4.009 -21.613 -10.220 1.00 82.44 83 ALA A O 1
ATOM 619 N N . ALA A 1 84 ? -4.418 -20.574 -8.275 1.00 81.69 84 ALA A N 1
ATOM 620 C CA . ALA A 1 84 ? -3.975 -19.257 -8.725 1.00 81.69 84 ALA A CA 1
ATOM 621 C C . ALA A 1 84 ? -2.472 -19.237 -9.048 1.00 81.69 84 ALA A C 1
ATOM 623 O O . ALA A 1 84 ? -2.071 -18.695 -10.077 1.00 81.69 84 ALA A O 1
ATOM 624 N N . ALA A 1 85 ? -1.640 -19.882 -8.224 1.00 87.44 85 ALA A N 1
ATOM 625 C CA . ALA A 1 85 ? -0.206 -20.017 -8.476 1.00 87.44 85 ALA A CA 1
ATOM 626 C C . ALA A 1 85 ? 0.089 -20.851 -9.737 1.00 87.44 85 ALA A C 1
ATOM 628 O O . ALA A 1 85 ? 0.968 -20.498 -10.525 1.00 87.44 85 ALA A O 1
ATOM 629 N N . ALA A 1 86 ? -0.667 -21.929 -9.963 1.00 87.44 86 ALA A N 1
ATOM 630 C CA . ALA A 1 86 ? -0.567 -22.737 -11.177 1.00 87.44 86 ALA A CA 1
ATOM 631 C C . ALA A 1 86 ? -1.018 -21.965 -12.430 1.00 87.44 86 ALA A C 1
ATOM 633 O O . ALA A 1 86 ? -0.372 -22.045 -13.472 1.00 87.44 86 ALA A O 1
ATOM 634 N N . ALA A 1 87 ? -2.086 -21.169 -12.333 1.00 86.75 87 ALA A N 1
ATOM 635 C CA . ALA A 1 87 ? -2.543 -20.320 -13.430 1.00 86.75 87 ALA A CA 1
ATOM 636 C C . ALA A 1 87 ? -1.527 -19.212 -13.760 1.00 86.75 87 ALA A C 1
ATOM 638 O O . ALA A 1 87 ? -1.246 -18.962 -14.931 1.00 86.75 87 ALA A O 1
ATOM 639 N N . ALA A 1 88 ? -0.928 -18.589 -12.740 1.00 86.75 88 ALA A N 1
ATOM 640 C CA . ALA A 1 88 ? 0.099 -17.567 -12.917 1.00 86.75 88 ALA A CA 1
ATOM 641 C C . ALA A 1 88 ? 1.366 -18.128 -13.584 1.00 86.75 88 ALA A C 1
ATOM 643 O O . ALA A 1 88 ? 1.900 -17.512 -14.506 1.00 86.75 88 ALA A O 1
ATOM 644 N N . SER A 1 89 ? 1.824 -19.316 -13.177 1.00 87.44 89 SER A N 1
ATOM 645 C CA . SER A 1 89 ? 2.990 -19.954 -13.801 1.00 87.44 89 SER A CA 1
ATOM 646 C C . SER A 1 89 ? 2.711 -20.401 -15.239 1.00 87.44 89 SER A C 1
ATOM 648 O O . SER A 1 89 ? 3.559 -20.217 -16.113 1.00 87.44 89 SER A O 1
ATOM 650 N N . ALA A 1 90 ? 1.506 -20.906 -15.523 1.00 89.19 90 ALA A N 1
ATOM 651 C CA . ALA A 1 90 ? 1.084 -21.236 -16.882 1.00 89.19 90 ALA A CA 1
ATOM 652 C C . ALA A 1 90 ? 1.032 -19.994 -17.791 1.00 89.19 90 ALA A C 1
ATOM 654 O O . ALA A 1 90 ? 1.489 -20.054 -18.934 1.00 89.19 90 ALA A O 1
ATOM 655 N N . ALA A 1 91 ? 0.531 -18.867 -17.275 1.00 86.75 91 ALA A N 1
ATOM 656 C CA . ALA A 1 91 ? 0.511 -17.596 -17.993 1.00 86.75 91 ALA A CA 1
ATOM 657 C C . ALA A 1 91 ? 1.930 -17.076 -18.270 1.00 86.75 91 ALA A C 1
ATOM 659 O O . ALA A 1 91 ? 2.222 -16.688 -19.400 1.00 86.75 91 ALA A O 1
ATOM 660 N N . GLN A 1 92 ? 2.832 -17.144 -17.285 1.00 87.50 92 GLN A N 1
ATOM 661 C CA . GLN A 1 92 ? 4.230 -16.744 -17.467 1.00 87.50 92 GLN A CA 1
ATOM 662 C C . GLN A 1 92 ? 4.916 -17.576 -18.559 1.00 87.50 92 GLN A C 1
ATOM 664 O O . GLN A 1 92 ? 5.506 -17.022 -19.480 1.00 87.50 92 GLN A O 1
ATOM 669 N N . LEU A 1 93 ? 4.745 -18.901 -18.530 1.00 89.31 93 LEU A N 1
ATOM 670 C CA . LEU A 1 93 ? 5.290 -19.795 -19.556 1.00 89.31 93 LEU A CA 1
ATOM 671 C C . LEU A 1 93 ? 4.726 -19.524 -20.957 1.00 89.31 93 LEU A C 1
ATOM 673 O O . LEU A 1 93 ? 5.388 -19.830 -21.950 1.00 89.31 93 LEU A O 1
ATOM 677 N N . ALA A 1 94 ? 3.491 -19.027 -21.060 1.00 87.69 94 ALA A N 1
ATOM 678 C CA . ALA A 1 94 ? 2.902 -18.639 -22.337 1.00 87.69 94 ALA A CA 1
ATOM 679 C C . ALA A 1 94 ? 3.523 -17.338 -22.870 1.00 87.69 94 ALA A C 1
ATOM 681 O O . ALA A 1 94 ? 3.830 -17.263 -24.060 1.00 87.69 94 ALA A O 1
ATOM 682 N N . VAL A 1 95 ? 3.767 -16.356 -21.995 1.00 88.06 95 VAL A N 1
ATOM 683 C CA . VAL A 1 95 ? 4.474 -15.111 -22.340 1.00 88.06 95 VAL A CA 1
ATOM 684 C C . VAL A 1 95 ? 5.904 -15.405 -22.778 1.00 88.06 95 VAL A C 1
ATOM 686 O O . VAL A 1 95 ? 6.325 -14.917 -23.824 1.00 88.06 95 VAL A O 1
ATOM 689 N N . ASP A 1 96 ? 6.623 -16.252 -22.041 1.00 87.69 96 ASP A N 1
ATOM 690 C CA . ASP A 1 96 ? 8.002 -16.615 -22.371 1.00 87.69 96 ASP A CA 1
ATOM 691 C C . ASP A 1 96 ? 8.071 -17.296 -23.747 1.00 87.69 96 ASP A C 1
ATOM 693 O O . ASP A 1 96 ? 8.867 -16.904 -24.598 1.00 87.69 96 ASP A O 1
ATOM 697 N N . ARG A 1 97 ? 7.154 -18.235 -24.028 1.00 89.50 97 ARG A N 1
ATOM 698 C CA . ARG A 1 97 ? 7.051 -18.888 -25.345 1.00 89.50 97 ARG A CA 1
ATOM 699 C C . ARG A 1 97 ? 6.740 -17.908 -26.475 1.00 89.50 97 ARG A C 1
ATOM 701 O O . ARG A 1 97 ? 7.359 -17.995 -27.534 1.00 89.50 97 ARG A O 1
ATOM 708 N N . ALA A 1 98 ? 5.797 -16.989 -26.272 1.00 88.44 98 ALA A N 1
ATOM 709 C CA . ALA A 1 98 ? 5.468 -15.970 -27.269 1.00 88.44 98 ALA A CA 1
ATOM 710 C C . ALA A 1 98 ? 6.660 -15.031 -27.522 1.00 88.44 98 ALA A C 1
ATOM 712 O O . ALA A 1 98 ? 6.944 -14.664 -28.664 1.00 88.44 98 ALA A O 1
ATOM 713 N N . SER A 1 99 ? 7.394 -14.696 -26.462 1.00 88.69 99 SER A N 1
ATOM 714 C CA . SER A 1 99 ? 8.590 -13.868 -26.535 1.00 88.69 99 SER A CA 1
ATOM 715 C C . SER A 1 99 ? 9.725 -14.549 -27.296 1.00 88.69 99 SER A C 1
ATOM 717 O O . SER A 1 99 ? 10.327 -13.938 -28.179 1.00 88.69 99 SER A O 1
ATOM 719 N N . ASP A 1 100 ? 9.972 -15.832 -27.028 1.00 89.38 100 ASP A N 1
ATOM 720 C CA . ASP A 1 100 ? 10.989 -16.623 -27.723 1.00 89.38 100 ASP A CA 1
ATOM 721 C C . ASP A 1 100 ? 10.673 -16.768 -29.217 1.00 89.38 100 ASP A C 1
ATOM 723 O O . ASP A 1 100 ? 11.564 -16.631 -30.058 1.00 89.38 100 ASP A O 1
ATOM 727 N N . GLN A 1 101 ? 9.402 -16.979 -29.573 1.00 89.94 101 GLN A N 1
ATOM 728 C CA . GLN A 1 101 ? 8.963 -17.010 -30.972 1.00 89.94 101 GLN A CA 1
ATOM 729 C C . GLN A 1 101 ? 9.199 -15.666 -31.666 1.00 89.94 101 GLN A C 1
ATOM 731 O O . GLN A 1 101 ? 9.710 -15.621 -32.789 1.00 89.94 101 GLN A O 1
ATOM 736 N N . ARG A 1 102 ? 8.875 -14.559 -30.988 1.00 89.25 102 ARG A N 1
ATOM 737 C CA . ARG A 1 102 ? 9.117 -13.213 -31.509 1.00 89.25 102 ARG A CA 1
ATOM 738 C C . ARG A 1 102 ? 10.607 -12.949 -31.702 1.00 89.25 102 ARG A C 1
ATOM 740 O O . ARG A 1 102 ? 11.004 -12.447 -32.753 1.00 89.25 102 ARG A O 1
ATOM 747 N N . LEU A 1 103 ? 11.429 -13.323 -30.724 1.00 90.75 103 LEU A N 1
ATOM 748 C CA . LEU A 1 103 ? 12.881 -13.204 -30.799 1.00 90.75 103 LEU A CA 1
ATOM 749 C C . LEU A 1 103 ? 13.444 -14.020 -31.966 1.00 90.75 103 LEU A C 1
ATOM 751 O O . LEU A 1 103 ? 14.262 -13.502 -32.720 1.00 90.75 103 LEU A O 1
ATOM 755 N N . ALA A 1 104 ? 12.988 -15.261 -32.151 1.00 89.81 104 ALA A N 1
ATOM 756 C CA . ALA A 1 104 ? 13.415 -16.118 -33.254 1.00 89.81 104 ALA A CA 1
ATOM 757 C C . ALA A 1 104 ? 13.089 -15.503 -34.625 1.00 89.81 104 ALA A C 1
ATOM 759 O O . ALA A 1 104 ? 13.921 -15.568 -35.528 1.00 89.81 104 ALA A O 1
ATOM 760 N N . GLY A 1 105 ? 11.926 -14.857 -34.765 1.00 89.00 105 GLY A N 1
ATOM 761 C CA . GLY A 1 105 ? 11.577 -14.098 -35.969 1.00 89.00 105 GLY A CA 1
ATOM 762 C C . GLY A 1 105 ? 12.509 -12.904 -36.196 1.00 89.00 105 GLY A C 1
ATOM 763 O O . GLY A 1 105 ? 13.046 -12.735 -37.287 1.00 89.00 105 GLY A O 1
ATOM 764 N N . LEU A 1 106 ? 12.782 -12.123 -35.147 1.00 88.81 106 LEU A N 1
ATOM 765 C CA . LEU A 1 106 ? 13.682 -10.968 -35.229 1.00 88.81 106 LEU A CA 1
ATOM 766 C C . LEU A 1 106 ? 15.136 -11.365 -35.527 1.00 88.81 106 LEU A C 1
ATOM 768 O O . LEU A 1 106 ? 15.845 -10.624 -36.202 1.00 88.81 106 LEU A O 1
ATOM 772 N N . MET A 1 107 ? 15.598 -12.532 -35.070 1.00 88.38 107 MET A N 1
ATOM 773 C CA . MET A 1 107 ? 16.947 -13.035 -35.374 1.00 88.38 107 MET A CA 1
ATOM 774 C C . MET A 1 107 ? 17.157 -13.347 -36.860 1.00 88.38 107 MET A C 1
ATOM 776 O O . MET A 1 107 ? 18.293 -13.309 -37.325 1.00 88.38 107 MET A O 1
ATOM 780 N N . GLN A 1 108 ? 16.089 -13.621 -37.613 1.00 90.25 108 GLN A N 1
ATOM 781 C CA . GLN A 1 108 ? 16.168 -13.866 -39.058 1.00 90.25 108 GLN A CA 1
ATOM 782 C C . GLN A 1 108 ? 16.276 -12.568 -39.870 1.00 90.25 108 GLN A C 1
ATOM 784 O O . GLN A 1 108 ? 16.650 -12.593 -41.042 1.00 90.25 108 GLN A O 1
ATOM 789 N N . GLU A 1 109 ? 15.969 -11.419 -39.265 1.00 87.19 109 GLU A N 1
ATOM 790 C CA . GLU A 1 109 ? 16.090 -10.128 -39.929 1.00 87.19 109 GLU A CA 1
ATOM 791 C C . GLU A 1 109 ? 17.554 -9.666 -40.014 1.00 87.19 109 GLU A C 1
ATOM 793 O O . GLU A 1 109 ? 18.378 -10.011 -39.164 1.00 87.19 109 GLU A O 1
ATOM 798 N N . PRO A 1 110 ? 17.922 -8.831 -41.001 1.00 84.50 110 PRO A N 1
ATOM 799 C CA . PRO A 1 110 ? 19.250 -8.230 -41.042 1.00 84.50 110 PRO A CA 1
ATOM 800 C C . PRO A 1 110 ? 19.487 -7.335 -39.816 1.00 84.50 110 PRO A C 1
ATOM 802 O O . PRO A 1 110 ? 18.594 -6.598 -39.393 1.00 84.50 110 PRO A O 1
ATOM 805 N N . ALA A 1 111 ? 20.711 -7.334 -39.279 1.00 79.94 111 ALA A N 1
ATOM 806 C CA . ALA A 1 111 ? 21.056 -6.654 -38.023 1.00 79.94 111 ALA A CA 1
ATOM 807 C C . ALA A 1 111 ? 20.645 -5.168 -37.958 1.00 79.94 111 ALA A C 1
ATOM 809 O O . ALA A 1 111 ? 20.282 -4.665 -36.897 1.00 79.94 111 ALA A O 1
ATOM 810 N N . ARG A 1 112 ? 20.638 -4.463 -39.100 1.00 79.44 112 ARG A N 1
ATOM 811 C CA . ARG A 1 112 ? 20.165 -3.069 -39.188 1.00 79.44 112 ARG A CA 1
ATOM 812 C C . ARG A 1 112 ? 18.665 -2.916 -38.917 1.00 79.44 112 ARG A C 1
ATOM 814 O O . ARG A 1 112 ? 18.277 -1.912 -38.334 1.00 79.44 112 ARG A O 1
ATOM 821 N N . LYS A 1 113 ? 17.830 -3.882 -39.316 1.00 81.31 113 LYS A N 1
ATOM 822 C CA . LYS A 1 113 ? 16.382 -3.856 -39.045 1.00 81.31 113 LYS A CA 1
ATOM 823 C C . LYS A 1 113 ? 16.068 -4.226 -37.595 1.00 81.31 113 LYS A C 1
ATOM 825 O O . LYS A 1 113 ? 15.243 -3.573 -36.965 1.00 81.31 113 LYS A O 1
ATOM 830 N N . ARG A 1 114 ? 16.839 -5.151 -37.014 1.00 85.06 114 ARG A N 1
ATOM 831 C CA . ARG A 1 114 ? 16.743 -5.527 -35.591 1.00 85.06 114 ARG A CA 1
ATOM 832 C C . ARG A 1 114 ? 16.913 -4.348 -34.623 1.00 85.06 114 ARG A C 1
ATOM 834 O O . ARG A 1 114 ? 16.327 -4.368 -33.545 1.00 85.06 114 ARG A O 1
ATOM 841 N N . LEU A 1 115 ? 17.666 -3.308 -35.002 1.00 83.81 115 LEU A N 1
ATOM 842 C CA . LEU A 1 115 ? 17.840 -2.087 -34.199 1.00 83.81 115 LEU A CA 1
ATOM 843 C C . LEU A 1 115 ? 16.518 -1.362 -33.913 1.00 83.81 115 LEU A C 1
ATOM 845 O O . LEU A 1 115 ? 16.352 -0.821 -32.822 1.00 83.81 115 LEU A O 1
ATOM 849 N N . TYR A 1 116 ? 15.569 -1.378 -34.852 1.00 85.19 116 TYR A N 1
ATOM 850 C CA . TYR A 1 116 ? 14.262 -0.743 -34.658 1.00 85.19 116 TYR A CA 1
ATOM 851 C C . TYR A 1 116 ? 13.383 -1.504 -33.656 1.00 85.19 116 TYR A C 1
ATOM 853 O O . TYR A 1 116 ? 12.453 -0.933 -33.093 1.00 85.19 116 TYR A O 1
ATOM 861 N N . HIS A 1 117 ? 13.712 -2.768 -33.381 1.00 85.88 117 HIS A N 1
ATOM 862 C CA . HIS A 1 117 ? 12.972 -3.652 -32.481 1.00 85.88 117 HIS A CA 1
ATOM 863 C C . HIS A 1 117 ? 13.626 -3.797 -31.098 1.00 85.88 117 HIS A C 1
ATOM 865 O O . HIS A 1 117 ? 13.203 -4.628 -30.298 1.00 85.88 117 HIS A O 1
ATOM 871 N N . LEU A 1 118 ? 14.633 -2.975 -30.773 1.00 83.56 118 LEU A N 1
ATOM 872 C CA . LEU A 1 118 ? 15.347 -3.058 -29.491 1.00 83.56 118 LEU A CA 1
ATOM 873 C C . LEU A 1 118 ? 14.449 -2.791 -28.270 1.00 83.56 118 LEU A C 1
ATOM 875 O O . LEU A 1 118 ? 14.724 -3.303 -27.188 1.00 83.56 118 LEU A O 1
ATOM 879 N N . ASN A 1 119 ? 13.398 -1.989 -28.461 1.00 85.12 119 ASN A N 1
ATOM 880 C CA . ASN A 1 119 ? 12.412 -1.625 -27.442 1.00 85.12 119 ASN A CA 1
ATOM 881 C C . ASN A 1 119 ? 11.041 -2.271 -27.717 1.00 85.12 119 ASN A C 1
ATOM 883 O O . ASN A 1 119 ? 10.017 -1.704 -27.342 1.00 85.12 119 ASN A O 1
ATOM 887 N N . ASP A 1 120 ? 10.996 -3.412 -28.417 1.00 84.75 120 ASP A N 1
ATOM 888 C CA . ASP A 1 120 ? 9.734 -4.109 -28.683 1.00 84.75 120 ASP A CA 1
ATOM 889 C C . ASP A 1 120 ? 9.108 -4.576 -27.345 1.00 84.75 120 ASP A C 1
ATOM 891 O O . ASP A 1 120 ? 9.739 -5.355 -26.616 1.00 84.75 120 ASP A O 1
ATOM 895 N N . PRO A 1 121 ? 7.891 -4.107 -26.991 1.00 84.88 121 PRO A N 1
ATOM 896 C CA . PRO A 1 121 ? 7.232 -4.453 -25.730 1.00 84.88 121 PRO A CA 1
ATOM 897 C C . PRO A 1 121 ? 6.804 -5.925 -25.659 1.00 84.88 121 PRO A C 1
ATOM 899 O O . PRO A 1 121 ? 6.446 -6.401 -24.586 1.00 84.88 121 PRO A O 1
ATOM 902 N N . SER A 1 122 ? 6.835 -6.652 -26.781 1.00 84.00 122 SER A N 1
ATOM 903 C CA . SER A 1 122 ? 6.544 -8.090 -26.827 1.00 84.00 122 SER A CA 1
ATOM 904 C C . SER A 1 122 ? 7.737 -8.980 -26.435 1.00 84.00 122 SER A C 1
ATOM 906 O O . SER A 1 122 ? 7.589 -10.196 -26.292 1.00 84.00 122 SER A O 1
ATOM 908 N N . LEU A 1 123 ? 8.925 -8.397 -26.229 1.00 85.00 123 LEU A N 1
ATOM 909 C CA . LEU A 1 123 ? 10.108 -9.110 -25.750 1.00 85.00 123 LEU A CA 1
ATOM 910 C C . LEU A 1 123 ? 10.237 -9.021 -24.224 1.00 85.00 123 LEU A C 1
ATOM 912 O O . LEU A 1 123 ? 10.141 -7.940 -23.645 1.00 85.00 123 LEU A O 1
ATOM 916 N N . THR A 1 124 ? 10.542 -10.146 -23.577 1.00 88.00 124 THR A N 1
ATOM 917 C CA . THR A 1 124 ? 10.993 -10.167 -22.183 1.00 88.00 124 THR A CA 1
ATOM 918 C C . THR A 1 124 ? 12.366 -9.503 -22.063 1.00 88.00 124 THR A C 1
ATOM 920 O O . THR A 1 124 ? 13.120 -9.394 -23.036 1.00 88.00 124 THR A O 1
ATOM 923 N N . THR A 1 125 ? 12.731 -9.085 -20.851 1.00 86.69 125 THR A N 1
ATOM 924 C CA . THR A 1 125 ? 14.032 -8.458 -20.561 1.00 86.69 125 THR A CA 1
ATOM 925 C C . THR A 1 125 ? 15.212 -9.321 -21.026 1.00 86.69 125 THR A C 1
ATOM 927 O O . THR A 1 125 ? 16.176 -8.809 -21.599 1.00 86.69 125 THR A O 1
ATOM 930 N N . ASP A 1 126 ? 15.112 -10.640 -20.845 1.00 85.38 126 ASP A N 1
ATOM 931 C CA . ASP A 1 126 ? 16.134 -11.597 -21.278 1.00 85.38 126 ASP A CA 1
ATOM 932 C C . ASP A 1 126 ? 16.213 -11.690 -22.809 1.00 85.38 126 ASP A C 1
ATOM 934 O O . ASP A 1 126 ? 17.310 -11.705 -23.379 1.00 85.38 126 ASP A O 1
ATOM 938 N N . GLY A 1 127 ? 15.065 -11.683 -23.495 1.00 82.75 127 GLY A N 1
ATOM 939 C CA . GLY A 1 127 ? 15.002 -11.642 -24.956 1.00 82.75 127 GLY A CA 1
ATOM 940 C C . GLY A 1 127 ? 15.618 -10.365 -25.536 1.00 82.75 127 GLY A C 1
ATOM 941 O O . GLY A 1 127 ? 16.394 -10.424 -26.493 1.00 82.75 127 GLY A O 1
ATOM 942 N N . GLN A 1 128 ? 15.369 -9.213 -24.907 1.00 86.44 128 GLN A N 1
ATOM 943 C CA . GLN A 1 128 ? 15.973 -7.933 -25.296 1.00 86.44 128 GLN A CA 1
ATOM 944 C C . GLN A 1 128 ? 17.500 -7.930 -25.131 1.00 86.44 128 GLN A C 1
ATOM 946 O O . GLN A 1 128 ? 18.219 -7.408 -25.989 1.00 86.44 128 GLN A O 1
ATOM 951 N N . ALA A 1 129 ? 18.019 -8.532 -24.056 1.00 85.81 129 ALA A N 1
ATOM 952 C CA . ALA A 1 129 ? 19.460 -8.652 -23.842 1.00 85.81 129 ALA A CA 1
ATOM 953 C C . ALA A 1 129 ? 20.130 -9.497 -24.939 1.00 85.81 129 ALA A C 1
ATOM 955 O O . ALA A 1 129 ? 21.166 -9.096 -25.476 1.00 85.81 129 ALA A O 1
ATOM 956 N N . ARG A 1 130 ? 19.508 -10.619 -25.328 1.00 85.69 130 ARG A N 1
ATOM 957 C CA . ARG A 1 130 ? 19.981 -11.481 -26.427 1.00 85.69 130 ARG A CA 1
ATOM 958 C C . ARG A 1 130 ? 19.943 -10.770 -27.781 1.00 85.69 130 ARG A C 1
ATOM 960 O O . ARG A 1 130 ? 20.908 -10.853 -28.540 1.00 85.69 130 ARG A O 1
ATOM 967 N N . LEU A 1 131 ? 18.871 -10.025 -28.063 1.00 87.75 131 LEU A N 1
ATOM 968 C CA . LEU A 1 131 ? 18.750 -9.208 -29.274 1.00 87.75 131 LEU A CA 1
ATOM 969 C C . LEU A 1 131 ? 19.888 -8.180 -29.355 1.00 87.75 131 LEU A C 1
ATOM 971 O O . LEU A 1 131 ? 20.584 -8.115 -30.369 1.00 87.75 131 LEU A O 1
ATOM 975 N N . ARG A 1 132 ? 20.142 -7.441 -28.268 1.00 86.56 132 ARG A N 1
ATOM 976 C CA . ARG A 1 132 ? 21.225 -6.447 -28.186 1.00 86.56 132 ARG A CA 1
ATOM 977 C C . ARG A 1 132 ? 22.612 -7.069 -28.374 1.00 86.56 132 ARG A C 1
ATOM 979 O O . ARG A 1 132 ? 23.435 -6.493 -29.084 1.00 86.56 132 ARG A O 1
ATOM 986 N N . ASP A 1 133 ? 22.864 -8.230 -27.773 1.00 87.62 133 ASP A N 1
ATOM 987 C CA . ASP A 1 133 ? 24.132 -8.953 -27.927 1.00 87.62 133 ASP A CA 1
ATOM 988 C C . ASP A 1 133 ? 24.358 -9.415 -29.378 1.00 87.62 133 ASP A C 1
ATOM 990 O O . ASP A 1 133 ? 25.445 -9.224 -29.921 1.00 87.62 133 ASP A O 1
ATOM 994 N N . SER A 1 134 ? 23.323 -9.935 -30.050 1.00 85.50 134 SER A N 1
ATOM 995 C CA . SER A 1 134 ? 23.418 -10.356 -31.461 1.00 85.50 134 SER A CA 1
ATOM 996 C C . SER A 1 134 ? 23.749 -9.191 -32.404 1.00 85.50 134 SER A C 1
ATOM 998 O O . SER A 1 134 ? 24.650 -9.289 -33.235 1.00 85.50 134 SER A O 1
ATOM 1000 N N . ILE A 1 135 ? 23.082 -8.047 -32.217 1.00 85.44 135 ILE A N 1
ATOM 1001 C CA . ILE A 1 135 ? 23.303 -6.819 -32.988 1.00 85.44 135 ILE A CA 1
ATOM 1002 C C . ILE A 1 135 ? 24.738 -6.325 -32.774 1.00 85.44 135 ILE A C 1
ATOM 1004 O O . ILE A 1 135 ? 25.413 -5.941 -33.727 1.00 85.44 135 ILE A O 1
ATOM 1008 N N . GLY A 1 136 ? 25.227 -6.378 -31.532 1.00 81.44 136 GLY A N 1
ATOM 1009 C CA . GLY A 1 136 ? 26.590 -5.979 -31.185 1.00 81.44 136 GLY A CA 1
ATOM 1010 C C . GLY A 1 136 ? 27.691 -6.868 -31.775 1.00 81.44 136 GLY A C 1
ATOM 1011 O O . GLY A 1 136 ? 28.835 -6.419 -31.836 1.00 81.44 136 GLY A O 1
ATOM 1012 N N . LYS A 1 137 ? 27.368 -8.100 -32.193 1.00 82.06 137 LYS A N 1
ATOM 1013 C CA . LYS A 1 137 ? 28.296 -9.024 -32.870 1.00 82.06 137 LYS A CA 1
ATOM 1014 C C . LYS A 1 137 ? 28.302 -8.847 -34.388 1.00 82.06 137 LYS A C 1
ATOM 1016 O O . LYS A 1 137 ? 29.352 -9.000 -34.999 1.00 82.06 137 LYS A O 1
ATOM 1021 N N . GLU A 1 138 ? 27.150 -8.545 -34.986 1.00 78.06 138 GLU A N 1
ATOM 1022 C CA . GLU A 1 138 ? 26.999 -8.460 -36.445 1.00 78.06 138 GLU A CA 1
ATOM 1023 C C . GLU A 1 138 ? 27.277 -7.074 -37.030 1.00 78.06 138 GLU A C 1
ATOM 1025 O O . GLU A 1 138 ? 27.718 -6.978 -38.176 1.00 78.06 138 GLU A O 1
ATOM 1030 N N . LEU A 1 139 ? 27.042 -5.987 -36.285 1.00 72.31 139 LEU A N 1
ATOM 1031 C CA . LEU A 1 139 ? 27.480 -4.675 -36.748 1.00 72.31 139 LEU A CA 1
ATOM 1032 C C . LEU A 1 139 ? 28.962 -4.486 -36.410 1.00 72.31 139 LEU A C 1
ATOM 1034 O O . LEU A 1 139 ? 29.333 -4.627 -35.240 1.00 72.31 139 LEU A O 1
ATOM 1038 N N . PRO A 1 140 ? 29.814 -4.114 -37.388 1.00 63.22 140 PRO A N 1
ATOM 1039 C CA . PRO A 1 140 ? 31.172 -3.715 -37.082 1.00 63.22 140 PRO A CA 1
ATOM 1040 C C . PRO A 1 140 ? 31.085 -2.558 -36.093 1.00 63.22 140 PRO A C 1
ATOM 1042 O O . PRO A 1 140 ? 30.505 -1.510 -36.393 1.00 63.22 140 PRO A O 1
ATOM 1045 N N . ARG A 1 141 ? 31.641 -2.763 -34.893 1.00 57.88 141 ARG A N 1
ATOM 1046 C CA . ARG A 1 141 ? 31.996 -1.663 -34.003 1.00 57.88 141 ARG A CA 1
ATOM 1047 C C . ARG A 1 141 ? 32.954 -0.817 -34.818 1.00 57.88 141 ARG A C 1
ATOM 1049 O O . ARG A 1 141 ? 34.122 -1.179 -34.930 1.00 57.88 141 ARG A O 1
ATOM 1056 N N . GLY A 1 142 ? 32.436 0.230 -35.465 1.00 52.38 142 GLY A N 1
ATOM 1057 C CA . GLY A 1 142 ? 33.264 1.231 -36.112 1.00 52.38 142 GLY A CA 1
ATOM 1058 C C . GLY A 1 142 ? 34.347 1.558 -35.107 1.00 52.38 142 GLY A C 1
ATOM 1059 O O . GLY A 1 142 ? 34.016 1.888 -33.964 1.00 52.38 142 GLY A O 1
ATOM 1060 N N . ALA A 1 143 ? 35.598 1.284 -35.490 1.00 44.53 143 ALA A N 1
ATOM 1061 C CA . ALA A 1 143 ? 36.757 1.569 -34.673 1.00 44.53 143 ALA A CA 1
ATOM 1062 C C . ALA A 1 143 ? 36.502 2.942 -34.073 1.00 44.53 143 ALA A C 1
ATOM 1064 O O . ALA A 1 143 ? 36.265 3.888 -34.825 1.00 44.53 143 ALA A O 1
ATOM 1065 N N . ALA A 1 144 ? 36.409 3.001 -32.743 1.00 45.44 144 ALA A N 1
ATOM 1066 C CA . ALA A 1 144 ? 36.335 4.259 -32.040 1.00 45.44 144 ALA A CA 1
ATOM 1067 C C . ALA A 1 144 ? 37.585 5.006 -32.486 1.00 45.44 144 ALA A C 1
ATOM 1069 O O . ALA A 1 144 ? 38.693 4.708 -32.042 1.00 45.44 144 ALA A O 1
ATOM 1070 N N . SER A 1 145 ? 37.418 5.872 -33.481 1.00 42.88 145 SER A N 1
ATOM 1071 C CA . SER A 1 145 ? 38.447 6.782 -33.904 1.00 42.88 145 SER A CA 1
ATOM 1072 C C . SER A 1 145 ? 38.832 7.489 -32.625 1.00 42.88 145 SER A C 1
ATOM 1074 O O . SER A 1 145 ? 37.970 8.069 -31.958 1.00 42.88 145 SER A O 1
ATOM 1076 N N . ASN A 1 146 ? 40.111 7.411 -32.277 1.00 47.91 146 ASN A N 1
ATOM 1077 C CA . ASN A 1 146 ? 40.754 8.301 -31.324 1.00 47.91 146 ASN A CA 1
ATOM 1078 C C . ASN A 1 146 ? 40.743 9.731 -31.903 1.00 47.91 146 ASN A C 1
ATOM 1080 O O . ASN A 1 146 ? 41.782 10.359 -32.072 1.00 47.91 146 ASN A O 1
ATOM 1084 N N . ALA A 1 147 ? 39.562 10.206 -32.289 1.00 44.72 147 ALA A N 1
ATOM 1085 C CA . ALA A 1 147 ? 39.280 11.552 -32.701 1.00 44.72 147 ALA A CA 1
ATOM 1086 C C . ALA A 1 147 ? 39.140 12.326 -31.401 1.00 44.72 147 ALA A C 1
ATOM 1088 O O . ALA A 1 147 ? 38.135 12.230 -30.707 1.00 44.72 147 ALA A O 1
ATOM 1089 N N . GLU A 1 148 ? 40.251 12.976 -31.072 1.00 44.97 148 GLU A N 1
ATOM 1090 C CA .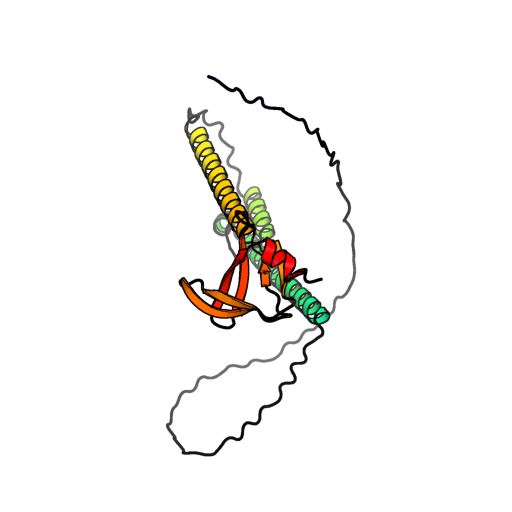 GLU A 1 148 ? 40.308 14.253 -30.386 1.00 44.97 148 GLU A CA 1
ATOM 1091 C C . GLU A 1 148 ? 39.618 14.297 -29.021 1.00 44.97 148 GLU A C 1
ATOM 1093 O O . GLU A 1 148 ? 38.401 14.262 -28.869 1.00 44.97 148 GLU A O 1
ATOM 1098 N N . ARG A 1 149 ? 40.447 14.489 -27.990 1.00 46.72 149 ARG A N 1
ATOM 1099 C CA . ARG A 1 149 ? 40.039 15.134 -26.741 1.00 46.72 149 ARG A CA 1
ATOM 1100 C C . ARG A 1 149 ? 39.411 16.492 -27.080 1.00 46.72 149 ARG A C 1
ATOM 1102 O O . ARG A 1 149 ? 40.092 17.516 -27.027 1.00 46.72 149 ARG A O 1
ATOM 1109 N N . SER A 1 150 ? 38.127 16.505 -27.428 1.00 46.25 150 SER A N 1
ATOM 1110 C CA . SER A 1 150 ? 37.334 17.720 -27.417 1.00 46.25 150 SER A CA 1
ATOM 1111 C C . SER A 1 150 ? 37.261 18.182 -25.966 1.00 46.25 150 SER A C 1
ATOM 1113 O O . SER A 1 150 ? 37.145 17.402 -25.013 1.00 46.25 150 SER A O 1
ATOM 1115 N N . LYS A 1 151 ? 37.403 19.488 -25.789 1.00 49.28 151 LYS A N 1
ATOM 1116 C CA . LYS A 1 151 ? 37.281 20.196 -24.519 1.00 49.28 151 LYS A CA 1
ATOM 1117 C C . LYS A 1 151 ? 35.811 20.239 -24.058 1.00 49.28 151 LYS A C 1
ATOM 1119 O O . LYS A 1 151 ? 35.324 21.297 -23.691 1.00 49.28 151 LYS A O 1
ATOM 1124 N N . ASP A 1 152 ? 35.117 19.101 -24.022 1.00 48.94 152 ASP A N 1
ATOM 1125 C CA . ASP A 1 152 ? 33.726 18.981 -23.552 1.00 48.94 152 ASP A CA 1
ATOM 1126 C C . ASP A 1 152 ? 33.643 18.548 -22.076 1.00 48.94 152 ASP A C 1
ATOM 1128 O O . ASP A 1 152 ? 32.717 17.858 -21.641 1.00 48.94 152 ASP A O 1
ATOM 1132 N N . SER A 1 153 ? 34.615 18.962 -21.255 1.00 52.34 153 SER A N 1
ATOM 1133 C CA . SER A 1 153 ? 34.660 18.609 -19.827 1.00 52.34 153 SER A CA 1
ATOM 1134 C C . SER A 1 153 ? 33.573 19.290 -18.979 1.00 52.34 153 SER A C 1
ATOM 1136 O O . SER A 1 153 ? 33.386 18.913 -17.824 1.00 52.34 153 SER A O 1
ATOM 1138 N N . GLY A 1 154 ? 32.810 20.241 -19.531 1.00 52.91 154 GLY A N 1
ATOM 1139 C CA . GLY A 1 154 ? 31.716 20.918 -18.821 1.00 52.91 154 GLY A CA 1
ATOM 1140 C C . GLY A 1 154 ? 30.352 20.223 -18.928 1.00 52.91 154 GLY A C 1
ATOM 1141 O O . GLY A 1 154 ? 29.565 20.246 -17.983 1.00 52.91 154 GLY A O 1
ATOM 1142 N N . TRP A 1 155 ? 30.060 19.565 -20.054 1.00 52.06 155 TRP A N 1
ATOM 1143 C CA . TRP A 1 155 ? 28.708 19.056 -20.335 1.00 52.06 155 TRP A CA 1
ATOM 1144 C C . TRP A 1 155 ? 28.427 17.702 -19.678 1.00 52.06 155 TRP A C 1
ATOM 1146 O O . TRP A 1 155 ? 27.312 17.429 -19.231 1.00 52.06 155 TRP A O 1
ATOM 1156 N N . SER A 1 156 ? 29.474 16.887 -19.519 1.00 55.56 156 SER A N 1
ATOM 1157 C CA . SER A 1 156 ? 29.426 15.693 -18.676 1.00 55.56 156 SER A CA 1
ATOM 1158 C C . SER A 1 156 ? 29.102 16.068 -17.229 1.00 55.56 156 SER A C 1
ATOM 1160 O O . SER A 1 156 ? 28.179 15.491 -16.658 1.00 55.56 156 SER A O 1
ATOM 1162 N N . LEU A 1 157 ? 29.773 17.074 -16.649 1.00 57.94 157 LEU A N 1
ATOM 1163 C CA . LEU A 1 157 ? 29.484 17.510 -15.279 1.00 57.94 157 LEU A CA 1
ATOM 1164 C C . LEU A 1 157 ? 28.026 17.962 -15.130 1.00 57.94 157 LEU A C 1
ATOM 1166 O O . LEU A 1 157 ? 27.350 17.484 -14.222 1.00 57.94 157 LEU A O 1
ATOM 1170 N N . LEU A 1 158 ? 27.508 18.792 -16.043 1.00 62.09 158 LEU A N 1
ATOM 1171 C CA . LEU A 1 158 ? 26.100 19.215 -16.012 1.00 62.09 158 LEU A CA 1
ATOM 1172 C C . LEU A 1 158 ? 25.125 18.026 -16.073 1.00 62.09 158 LEU A C 1
ATOM 1174 O O . LEU A 1 158 ? 24.151 17.985 -15.322 1.00 62.09 158 LEU A O 1
ATOM 1178 N N . ARG A 1 159 ? 25.398 17.014 -16.909 1.00 65.12 159 ARG A N 1
ATOM 1179 C CA . ARG A 1 159 ? 24.547 15.814 -16.997 1.00 65.12 159 ARG A CA 1
ATOM 1180 C C . ARG A 1 159 ? 24.567 14.985 -15.710 1.00 65.12 159 ARG A C 1
ATOM 1182 O O . ARG A 1 159 ? 23.530 14.457 -15.311 1.00 65.12 159 ARG A O 1
ATOM 1189 N N . HIS A 1 160 ? 25.718 14.894 -15.043 1.00 72.62 160 HIS A N 1
ATOM 1190 C CA . HIS A 1 160 ? 25.826 14.225 -13.744 1.00 72.62 160 HIS A CA 1
ATOM 1191 C C . HIS A 1 160 ? 25.093 15.006 -12.646 1.00 72.62 160 HIS A C 1
ATOM 1193 O O . HIS A 1 160 ? 24.438 14.386 -11.814 1.00 72.62 160 HIS A O 1
ATOM 1199 N N . TRP A 1 161 ? 25.108 16.342 -12.681 1.00 79.44 161 TRP A N 1
ATOM 1200 C CA . TRP A 1 161 ? 24.319 17.170 -11.764 1.00 79.44 161 TRP A CA 1
ATOM 1201 C C . TRP A 1 161 ? 22.815 16.939 -11.925 1.00 79.44 161 TRP A C 1
ATOM 1203 O O . TRP A 1 161 ? 22.128 16.721 -10.930 1.00 79.44 161 TRP A O 1
ATOM 1213 N N . HIS A 1 162 ? 22.301 16.883 -13.158 1.00 79.75 162 HIS A N 1
ATOM 1214 C CA . HIS A 1 162 ? 20.892 16.548 -13.390 1.00 79.75 162 HIS A CA 1
ATOM 1215 C C . HIS A 1 162 ? 20.535 15.134 -12.914 1.00 79.75 162 HIS A C 1
ATOM 1217 O O . HIS A 1 162 ? 19.475 14.946 -12.322 1.00 79.75 162 HIS A O 1
ATOM 1223 N N . ALA A 1 163 ? 21.420 14.152 -13.112 1.00 81.81 163 ALA A N 1
ATOM 1224 C CA . ALA A 1 163 ? 21.211 12.795 -12.610 1.00 81.81 163 ALA A CA 1
ATOM 1225 C C . ALA A 1 163 ? 21.190 12.745 -11.071 1.00 81.81 163 ALA A C 1
ATOM 1227 O O . ALA A 1 163 ? 20.318 12.100 -10.497 1.00 81.81 163 ALA A O 1
ATOM 1228 N N . ILE A 1 164 ? 22.095 13.463 -10.397 1.00 86.00 164 ILE A N 1
ATOM 1229 C CA . ILE A 1 164 ? 22.127 13.557 -8.929 1.00 86.00 164 ILE A CA 1
ATOM 1230 C C . ILE A 1 164 ? 20.856 14.231 -8.407 1.00 86.00 164 ILE A C 1
ATOM 1232 O O . ILE A 1 164 ? 20.228 13.713 -7.488 1.00 86.00 164 ILE A O 1
ATOM 1236 N N . VAL A 1 165 ? 20.436 15.345 -9.013 1.00 88.12 165 VAL A N 1
ATOM 1237 C CA . VAL A 1 165 ? 19.198 16.042 -8.633 1.00 88.12 165 VAL A CA 1
ATOM 1238 C C . VAL A 1 165 ? 17.980 15.144 -8.849 1.00 88.12 165 VAL A C 1
ATOM 1240 O O . VAL A 1 165 ? 17.131 15.059 -7.967 1.00 88.12 165 VAL A O 1
ATOM 1243 N N . ALA A 1 166 ? 17.908 14.416 -9.966 1.00 87.69 166 ALA A N 1
ATOM 1244 C CA . ALA A 1 166 ? 16.827 13.468 -10.223 1.00 87.69 166 ALA A CA 1
ATOM 1245 C C . ALA A 1 166 ? 16.797 12.329 -9.190 1.00 87.69 166 ALA A C 1
ATOM 1247 O O . ALA A 1 166 ? 15.725 11.973 -8.707 1.00 87.69 166 ALA A O 1
ATOM 1248 N N . ILE A 1 167 ? 17.959 11.794 -8.803 1.00 90.44 167 ILE A N 1
ATOM 1249 C CA . ILE A 1 167 ? 18.070 10.767 -7.757 1.00 90.44 167 ILE A CA 1
ATOM 1250 C C . ILE A 1 167 ? 17.631 11.321 -6.398 1.00 90.44 167 ILE A C 1
ATOM 1252 O O . ILE A 1 167 ? 16.885 10.653 -5.686 1.00 90.44 167 ILE A O 1
ATOM 1256 N N . LEU A 1 168 ? 18.046 12.539 -6.039 1.00 92.25 168 LEU A N 1
ATOM 1257 C CA . LEU A 1 168 ? 17.635 13.187 -4.791 1.00 92.25 168 LEU A CA 1
ATOM 1258 C C . LEU A 1 168 ? 16.131 13.466 -4.764 1.00 92.25 168 LEU A C 1
ATOM 1260 O O . LEU A 1 168 ? 15.490 13.209 -3.750 1.00 92.25 168 LEU A O 1
ATOM 1264 N N . LEU A 1 169 ? 15.554 13.931 -5.874 1.00 92.62 169 LEU A N 1
ATOM 1265 C CA . LEU A 1 169 ? 14.109 14.121 -6.007 1.00 92.62 169 LEU A CA 1
ATOM 1266 C C . LEU A 1 169 ? 13.359 12.795 -5.892 1.00 92.62 169 LEU A C 1
ATOM 1268 O O . LEU A 1 169 ? 12.356 12.721 -5.189 1.00 92.62 169 LEU A O 1
ATOM 1272 N N . LEU A 1 170 ? 13.861 11.737 -6.530 1.00 92.81 170 LEU A N 1
ATOM 1273 C CA . LEU A 1 170 ? 13.276 10.404 -6.437 1.00 92.81 170 LEU A CA 1
ATOM 1274 C C . LEU A 1 170 ? 13.333 9.871 -4.999 1.00 92.81 170 LEU A C 1
ATOM 1276 O O . LEU A 1 170 ? 12.330 9.372 -4.495 1.00 92.81 170 LEU A O 1
ATOM 1280 N N . LEU A 1 171 ? 14.470 10.022 -4.314 1.00 92.19 171 LEU A N 1
ATOM 1281 C CA . LEU A 1 171 ? 14.632 9.662 -2.903 1.00 92.19 171 LEU A CA 1
ATOM 1282 C C . LEU A 1 171 ? 13.714 10.479 -1.994 1.00 92.19 171 LEU A C 1
ATOM 1284 O O . LEU A 1 171 ? 13.107 9.910 -1.094 1.00 92.19 171 LEU A O 1
ATOM 1288 N N . ALA A 1 172 ? 13.576 11.783 -2.234 1.00 91.06 172 ALA A N 1
ATOM 1289 C CA . ALA A 1 172 ? 12.667 12.642 -1.483 1.00 91.06 172 ALA A CA 1
ATOM 1290 C C . ALA A 1 172 ? 11.202 12.238 -1.698 1.00 91.06 172 ALA A C 1
ATOM 1292 O O . ALA A 1 172 ? 10.435 12.185 -0.739 1.00 91.06 172 ALA A O 1
ATOM 1293 N N . LEU A 1 173 ? 10.820 11.889 -2.930 1.00 92.38 173 LEU A N 1
ATOM 1294 C CA . LEU A 1 173 ? 9.487 11.381 -3.252 1.00 92.38 173 LEU A CA 1
ATOM 1295 C C . LEU A 1 173 ? 9.223 10.043 -2.547 1.00 92.38 173 LEU A C 1
ATOM 1297 O O . LEU A 1 173 ? 8.190 9.882 -1.903 1.00 92.38 173 LEU A O 1
ATOM 1301 N N . LEU A 1 174 ? 10.171 9.104 -2.624 1.00 89.62 174 LEU A N 1
ATOM 1302 C CA . LEU A 1 174 ? 10.106 7.812 -1.938 1.00 89.62 174 LEU A CA 1
ATOM 1303 C C . LEU A 1 174 ? 10.017 7.986 -0.421 1.00 89.62 174 LEU A C 1
ATOM 1305 O O . LEU A 1 174 ? 9.166 7.361 0.200 1.00 89.62 174 LEU A O 1
ATOM 1309 N N . ALA A 1 175 ? 10.843 8.851 0.168 1.00 85.25 175 ALA A N 1
ATOM 1310 C CA . ALA A 1 175 ? 10.818 9.157 1.595 1.00 85.25 175 ALA A CA 1
ATOM 1311 C C . ALA A 1 175 ? 9.504 9.829 2.014 1.00 85.25 175 ALA A C 1
ATOM 1313 O O . ALA A 1 175 ? 8.952 9.508 3.060 1.00 85.25 175 ALA A O 1
ATOM 1314 N N . GLY A 1 176 ? 8.966 10.729 1.188 1.00 83.19 176 GLY A N 1
ATOM 1315 C CA . GLY A 1 176 ? 7.663 11.347 1.416 1.00 83.19 176 GLY A CA 1
ATOM 1316 C C . GLY A 1 176 ? 6.527 10.325 1.376 1.00 83.19 176 GLY A C 1
ATOM 1317 O O . GLY A 1 176 ? 5.671 10.324 2.258 1.00 83.19 176 GLY A O 1
ATOM 1318 N N . LEU A 1 177 ? 6.548 9.414 0.401 1.00 82.88 177 LEU A N 1
ATOM 1319 C CA . LEU A 1 177 ? 5.580 8.323 0.270 1.00 82.88 177 LEU A CA 1
ATOM 1320 C C . LEU A 1 177 ? 5.664 7.341 1.439 1.00 82.88 177 LEU A C 1
ATOM 1322 O O . LEU A 1 177 ? 4.633 6.993 2.008 1.00 82.88 177 LEU A O 1
ATOM 1326 N N . THR A 1 178 ? 6.867 6.914 1.832 1.00 78.31 178 THR A N 1
ATOM 1327 C CA . THR A 1 178 ? 7.045 6.008 2.974 1.00 78.31 178 THR A CA 1
ATOM 1328 C C . THR A 1 178 ? 6.694 6.686 4.288 1.00 78.31 178 THR A C 1
ATOM 1330 O O . THR A 1 178 ? 6.069 6.054 5.130 1.00 78.31 178 THR A O 1
ATOM 1333 N N . PHE A 1 179 ? 7.003 7.971 4.462 1.00 76.00 179 PHE A N 1
ATOM 1334 C CA . PHE A 1 179 ? 6.607 8.732 5.645 1.00 76.00 179 PHE A CA 1
ATOM 1335 C C . PHE A 1 179 ? 5.088 8.935 5.719 1.00 76.00 179 PHE A C 1
ATOM 1337 O O . PHE A 1 179 ? 4.495 8.762 6.783 1.00 76.00 179 PHE A O 1
ATOM 1344 N N . ALA A 1 180 ? 4.437 9.250 4.596 1.00 70.75 180 ALA A N 1
ATOM 1345 C CA . ALA A 1 180 ? 2.983 9.366 4.517 1.00 70.75 180 ALA A CA 1
ATOM 1346 C C . ALA A 1 180 ? 2.295 8.019 4.772 1.00 70.75 180 ALA A C 1
ATOM 1348 O O . ALA A 1 180 ? 1.317 7.959 5.516 1.00 70.75 180 ALA A O 1
ATOM 1349 N N . ALA A 1 181 ? 2.835 6.936 4.206 1.00 70.88 181 ALA A N 1
ATOM 1350 C CA . ALA A 1 181 ? 2.376 5.584 4.480 1.00 70.88 181 ALA A CA 1
ATOM 1351 C C . ALA A 1 181 ? 2.562 5.240 5.959 1.00 70.88 181 ALA A C 1
ATOM 1353 O O . ALA A 1 181 ? 1.603 4.805 6.579 1.00 70.88 181 ALA A O 1
ATOM 1354 N N . TRP A 1 182 ? 3.730 5.528 6.542 1.00 69.44 182 TRP A N 1
ATOM 1355 C CA . TRP A 1 182 ? 4.034 5.258 7.947 1.00 69.44 182 TRP A CA 1
ATOM 1356 C C . TRP A 1 182 ? 3.098 6.008 8.901 1.00 69.44 182 TRP A C 1
ATOM 1358 O O . TRP A 1 182 ? 2.560 5.414 9.834 1.00 69.44 182 TRP A O 1
ATOM 1368 N N . ARG A 1 183 ? 2.815 7.288 8.622 1.00 67.00 183 ARG A N 1
ATOM 1369 C CA . ARG A 1 183 ? 1.831 8.072 9.384 1.00 67.00 183 ARG A CA 1
ATOM 1370 C C . ARG A 1 183 ? 0.395 7.578 9.227 1.00 67.00 183 ARG A C 1
ATOM 1372 O O . ARG A 1 183 ? -0.424 7.833 10.106 1.00 67.00 183 ARG A O 1
ATOM 1379 N N . ASN A 1 184 ? 0.079 6.934 8.106 1.00 66.69 184 ASN A N 1
ATOM 1380 C CA . ASN A 1 184 ? -1.265 6.455 7.795 1.00 66.69 184 ASN A CA 1
ATOM 1381 C C . ASN A 1 184 ? -1.441 4.942 8.046 1.00 66.69 184 ASN A C 1
ATOM 1383 O O . ASN A 1 184 ? -2.550 4.424 7.908 1.00 66.69 184 ASN A O 1
ATOM 1387 N N . THR A 1 185 ? -0.383 4.221 8.421 1.00 66.62 185 THR A N 1
ATOM 1388 C CA . THR A 1 185 ? -0.480 2.834 8.881 1.00 66.62 185 THR A CA 1
ATOM 1389 C C . THR A 1 185 ? -1.097 2.805 10.269 1.00 66.62 185 THR A C 1
ATOM 1391 O O . THR A 1 185 ? -0.649 3.500 11.181 1.00 66.62 185 THR A O 1
ATOM 1394 N N . GLY A 1 186 ? -2.145 1.996 10.422 1.00 71.25 186 GLY A N 1
ATOM 1395 C CA . GLY A 1 186 ? -2.683 1.669 11.734 1.00 71.25 186 GLY A CA 1
ATOM 1396 C C . GLY A 1 186 ? -1.602 1.022 12.592 1.00 71.25 186 GLY A C 1
ATOM 1397 O O . GLY A 1 186 ? -0.935 0.100 12.132 1.00 71.25 186 GLY A O 1
ATOM 1398 N N . VAL A 1 187 ? -1.416 1.535 13.804 1.00 79.38 187 VAL A N 1
ATOM 1399 C CA . VAL A 1 187 ? -0.442 1.022 14.773 1.00 79.38 187 VAL A CA 1
ATOM 1400 C C . VAL A 1 187 ? -0.961 -0.259 15.409 1.00 79.38 187 VAL A C 1
ATOM 1402 O O . VAL A 1 187 ? -0.188 -1.181 15.635 1.00 79.38 187 VAL A O 1
ATOM 1405 N N . ASP A 1 188 ? -2.266 -0.316 15.673 1.00 82.56 188 ASP A N 1
ATOM 1406 C CA . ASP A 1 188 ? -2.868 -1.436 16.379 1.00 82.56 188 ASP A CA 1
ATOM 1407 C C . ASP A 1 188 ? -4.331 -1.640 15.983 1.00 82.56 188 ASP A C 1
ATOM 1409 O O . ASP A 1 188 ? -4.981 -0.728 15.461 1.00 82.56 188 ASP A O 1
ATOM 1413 N N . THR A 1 189 ? -4.860 -2.835 16.242 1.00 88.56 189 THR A N 1
ATOM 1414 C CA . THR A 1 189 ? -6.296 -3.117 16.097 1.00 88.56 189 THR A CA 1
ATOM 1415 C C . THR A 1 189 ? -6.889 -3.385 17.469 1.00 88.56 189 THR A C 1
ATOM 1417 O O . THR A 1 189 ? -6.513 -4.343 18.143 1.00 88.56 189 THR A O 1
ATOM 1420 N N . LEU A 1 190 ? -7.829 -2.537 17.882 1.00 90.25 190 LEU A N 1
ATOM 1421 C CA . LEU A 1 190 ? -8.460 -2.617 19.196 1.00 90.25 190 LEU A CA 1
ATOM 1422 C C . LEU A 1 190 ? -9.934 -2.978 19.074 1.00 90.25 190 LEU A C 1
ATOM 1424 O O . LEU A 1 190 ? -10.608 -2.632 18.102 1.00 90.25 190 LEU A O 1
ATOM 1428 N N . VAL A 1 191 ? -10.444 -3.635 20.106 1.00 91.56 191 VAL A N 1
ATOM 1429 C CA . VAL A 1 191 ? -11.859 -3.961 20.262 1.00 91.56 191 VAL A CA 1
ATOM 1430 C C . VAL A 1 191 ? -12.372 -3.300 21.532 1.00 91.56 191 VAL A C 1
ATOM 1432 O O . VAL A 1 191 ? -11.707 -3.353 22.563 1.00 91.56 191 VAL A O 1
ATOM 1435 N N . ALA A 1 192 ? -13.546 -2.671 21.465 1.00 89.38 192 ALA A N 1
ATOM 1436 C CA . ALA A 1 192 ? -14.182 -2.117 22.654 1.00 89.38 192 ALA A CA 1
ATOM 1437 C C . ALA A 1 192 ? -14.827 -3.215 23.501 1.00 89.38 192 ALA A C 1
ATOM 1439 O O . ALA A 1 192 ? -15.517 -4.094 22.972 1.00 89.38 192 ALA A O 1
ATOM 1440 N N . ASP A 1 193 ? -14.676 -3.083 24.818 1.00 89.69 193 ASP A N 1
ATOM 1441 C CA . ASP A 1 193 ? -15.326 -3.952 25.804 1.00 89.69 193 ASP A CA 1
ATOM 1442 C C . ASP A 1 193 ? -16.835 -3.670 25.900 1.00 89.69 193 ASP A C 1
ATOM 1444 O O . ASP A 1 193 ? -17.630 -4.561 26.196 1.00 89.69 193 ASP A O 1
ATOM 1448 N N . GLN A 1 194 ? -17.242 -2.426 25.628 1.00 91.62 194 GLN A N 1
ATOM 1449 C CA . GLN A 1 194 ? -18.624 -1.955 25.730 1.00 91.62 194 GLN A CA 1
ATOM 1450 C C . GLN A 1 194 ? -19.021 -1.109 24.518 1.00 91.62 194 GLN A C 1
ATOM 1452 O O . GLN A 1 194 ? -18.185 -0.712 23.709 1.00 91.62 194 GLN A O 1
ATOM 1457 N N . THR A 1 195 ? -20.323 -0.865 24.364 1.00 93.56 195 THR A N 1
ATOM 1458 C CA . THR A 1 195 ? -20.824 -0.017 23.279 1.00 93.56 195 THR A CA 1
ATOM 1459 C C . THR A 1 195 ? -20.794 1.445 23.706 1.00 93.56 195 THR A C 1
ATOM 1461 O O . THR A 1 195 ? -21.478 1.819 24.653 1.00 93.56 195 THR A O 1
ATOM 1464 N N . TRP A 1 196 ? -20.050 2.272 22.977 1.00 91.81 196 TRP A N 1
ATOM 1465 C CA . TRP A 1 196 ? -19.869 3.692 23.279 1.00 91.81 196 TRP A CA 1
ATOM 1466 C C . TRP A 1 196 ? -20.523 4.563 22.215 1.00 91.81 196 TRP A C 1
ATOM 1468 O O . TRP A 1 196 ? -20.369 4.302 21.020 1.00 91.81 196 TRP A O 1
ATOM 1478 N N . ALA A 1 197 ? -21.225 5.616 22.631 1.00 92.50 197 ALA A N 1
ATOM 1479 C CA . ALA A 1 197 ? -21.704 6.644 21.715 1.00 92.50 197 ALA A CA 1
ATOM 1480 C C . ALA A 1 197 ? -20.515 7.495 21.255 1.00 92.50 197 ALA A C 1
ATOM 1482 O O . ALA A 1 197 ? -19.808 8.076 22.075 1.00 92.50 197 ALA A O 1
ATOM 1483 N N . VAL A 1 198 ? -20.274 7.540 19.945 1.00 92.62 198 VAL A N 1
ATOM 1484 C CA . VAL A 1 198 ? -19.128 8.240 19.366 1.00 92.62 198 VAL A CA 1
ATOM 1485 C C . VAL A 1 198 ? -19.555 8.979 18.106 1.00 92.62 198 VAL A C 1
ATOM 1487 O O . VAL A 1 198 ? -20.213 8.423 17.222 1.00 92.62 198 VAL A O 1
ATOM 1490 N N . THR A 1 199 ? -19.149 10.241 18.005 1.00 94.12 199 THR A N 1
ATOM 1491 C CA . THR A 1 199 ? -19.331 11.028 16.787 1.00 94.12 199 THR A CA 1
ATOM 1492 C C . THR A 1 199 ? -18.206 10.705 15.821 1.00 94.12 199 THR A C 1
ATOM 1494 O O . THR A 1 199 ? -17.034 10.980 16.085 1.00 94.12 199 THR A O 1
ATOM 1497 N N . TRP A 1 200 ? -18.571 10.114 14.693 1.00 93.88 200 TRP A N 1
ATOM 1498 C CA . TRP A 1 200 ? -17.650 9.773 13.625 1.00 93.88 200 TRP A CA 1
ATOM 1499 C C . TRP A 1 200 ? -17.564 10.911 12.619 1.00 93.88 200 TRP A C 1
ATOM 1501 O O . TRP A 1 200 ? -18.568 11.521 12.276 1.00 93.88 200 TRP A O 1
ATOM 1511 N N . ARG A 1 201 ? -16.377 11.176 12.097 1.00 94.00 201 ARG A N 1
ATOM 1512 C CA . ARG A 1 201 ? -16.112 12.131 11.029 1.00 94.00 201 ARG A CA 1
ATOM 1513 C C . ARG A 1 201 ? -15.764 11.363 9.760 1.00 94.00 201 ARG A C 1
ATOM 1515 O O . ARG A 1 201 ? -14.886 10.505 9.760 1.00 94.00 201 ARG A O 1
ATOM 1522 N N . LEU A 1 202 ? -16.487 11.647 8.687 1.00 93.75 202 LEU A N 1
ATOM 1523 C CA . LEU A 1 202 ? -16.265 11.064 7.369 1.00 93.75 202 LEU A CA 1
ATOM 1524 C C . LEU A 1 202 ? -15.206 11.874 6.599 1.00 93.75 202 LEU A C 1
ATOM 1526 O O . LEU A 1 202 ? -15.002 13.055 6.897 1.00 93.75 202 LEU A O 1
ATOM 1530 N N . PRO A 1 203 ? -14.577 11.296 5.557 1.00 86.19 203 PRO A N 1
ATOM 1531 C CA . PRO A 1 203 ? -13.596 11.987 4.718 1.00 86.19 203 PRO A CA 1
ATOM 1532 C C . PRO A 1 203 ? -14.163 13.244 4.050 1.00 86.19 203 PRO A C 1
ATOM 1534 O O . PRO A 1 203 ? -13.436 14.207 3.842 1.00 86.19 203 PRO A O 1
ATOM 1537 N N . GLY A 1 204 ? -15.472 13.280 3.781 1.00 86.88 204 GLY A N 1
ATOM 1538 C CA . GLY A 1 204 ? -16.164 14.461 3.257 1.00 86.88 204 GLY A CA 1
ATOM 1539 C C . GLY A 1 204 ? -16.437 15.566 4.288 1.00 86.88 204 GLY A C 1
ATOM 1540 O O . GLY A 1 204 ? -17.211 16.469 3.999 1.00 86.88 204 GLY A O 1
ATOM 1541 N N . GLY A 1 205 ? -15.897 15.473 5.509 1.00 89.69 205 GLY A N 1
ATOM 1542 C CA . GLY A 1 205 ? -16.104 16.452 6.587 1.00 89.69 205 GLY A CA 1
ATOM 1543 C C . GLY A 1 205 ? -17.431 16.317 7.341 1.00 89.69 205 GLY A C 1
ATOM 1544 O O . GLY A 1 205 ? -17.602 16.935 8.387 1.00 89.69 205 GLY A O 1
ATOM 1545 N N . GLN A 1 206 ? -18.346 15.478 6.854 1.00 92.00 206 GLN A N 1
ATOM 1546 C CA . GLN A 1 206 ? -19.620 15.195 7.513 1.00 92.00 206 GLN A CA 1
ATOM 1547 C C . GLN A 1 206 ? -19.403 14.453 8.832 1.00 92.00 206 GLN A C 1
ATOM 1549 O O . GLN A 1 206 ? -18.531 13.587 8.936 1.00 92.00 206 GLN A O 1
ATOM 1554 N N . THR A 1 207 ? -20.236 14.752 9.823 1.00 92.88 207 THR A N 1
ATOM 1555 C CA . THR A 1 207 ? -20.280 14.020 11.085 1.00 92.88 207 THR A CA 1
ATOM 1556 C C . THR A 1 207 ? -21.447 13.036 11.088 1.00 92.88 207 THR A C 1
ATOM 1558 O O . THR A 1 207 ? -22.541 13.319 10.608 1.00 92.88 207 THR A O 1
ATOM 1561 N N . LEU A 1 208 ? -21.201 11.844 11.614 1.00 90.88 208 LEU A N 1
ATOM 1562 C CA . LEU A 1 208 ? -22.166 10.772 11.777 1.00 90.88 208 LEU A CA 1
ATOM 1563 C C . LEU A 1 208 ? -22.211 10.409 13.258 1.00 90.88 208 LEU A C 1
ATOM 1565 O O . LEU A 1 208 ? -21.272 9.812 13.790 1.00 90.88 208 LEU A O 1
ATOM 1569 N N . ALA A 1 209 ? -23.314 10.753 13.918 1.00 91.06 209 ALA A N 1
ATOM 1570 C CA . ALA A 1 209 ? -23.606 10.226 15.241 1.00 91.06 209 ALA A CA 1
ATOM 1571 C C . ALA A 1 209 ? -23.807 8.710 15.124 1.00 91.06 209 ALA A C 1
ATOM 1573 O O . ALA A 1 209 ? -24.626 8.234 14.336 1.00 91.06 209 ALA A O 1
ATOM 1574 N N . GLY A 1 210 ? -23.024 7.940 15.870 1.00 88.50 210 GLY A N 1
ATOM 1575 C CA . GLY A 1 210 ? -23.119 6.491 15.861 1.00 88.50 210 GLY A CA 1
ATOM 1576 C C . GLY A 1 210 ? -22.585 5.894 17.148 1.00 88.50 210 GLY A C 1
ATOM 1577 O O . GLY A 1 210 ? -22.245 6.598 18.093 1.00 88.50 210 GLY A O 1
ATOM 1578 N N . ALA A 1 211 ? -22.494 4.570 17.174 1.00 91.12 211 ALA A N 1
ATOM 1579 C CA . ALA A 1 211 ? -21.873 3.861 18.277 1.00 91.12 211 ALA A CA 1
ATOM 1580 C C . ALA A 1 211 ? -20.656 3.074 17.793 1.00 91.12 211 ALA A C 1
ATOM 1582 O O . ALA A 1 211 ? -20.673 2.479 16.705 1.00 91.12 211 ALA A O 1
ATOM 1583 N N . TRP A 1 212 ? -19.604 3.066 18.606 1.00 92.50 212 TRP A N 1
ATOM 1584 C CA . TRP A 1 212 ? -18.603 2.014 18.565 1.00 92.50 212 TRP A CA 1
ATOM 1585 C C . TRP A 1 212 ? -19.158 0.829 19.347 1.00 92.50 212 TRP A C 1
ATOM 1587 O O . TRP A 1 212 ? -19.289 0.893 20.563 1.00 92.50 212 TRP A O 1
ATOM 1597 N N . ARG A 1 213 ? -19.575 -0.220 18.640 1.00 91.31 213 ARG A N 1
ATOM 1598 C CA . ARG A 1 213 ? -20.203 -1.396 19.249 1.00 91.31 213 ARG A CA 1
ATOM 1599 C C . ARG A 1 213 ? -19.152 -2.288 19.906 1.00 91.31 213 ARG A C 1
ATOM 1601 O O . ARG A 1 213 ? -18.084 -2.492 19.329 1.00 91.31 213 ARG A O 1
ATOM 1608 N N . ALA A 1 214 ? -19.500 -2.864 21.054 1.00 92.00 214 ALA A N 1
ATOM 1609 C CA . ALA A 1 214 ? -18.681 -3.880 21.710 1.00 92.00 214 ALA A CA 1
ATOM 1610 C C . ALA A 1 214 ? -18.371 -5.033 20.742 1.00 92.00 214 ALA A C 1
ATOM 1612 O O . ALA A 1 214 ? -19.241 -5.442 19.965 1.00 92.00 214 ALA A O 1
ATOM 1613 N N . GLY A 1 215 ? -17.139 -5.539 20.765 1.00 88.75 215 GLY A N 1
ATOM 1614 C CA . GLY A 1 215 ? -16.720 -6.640 19.890 1.00 88.75 215 GLY A CA 1
ATOM 1615 C C . GLY A 1 215 ? -16.364 -6.244 18.449 1.00 88.75 215 GLY A C 1
ATOM 1616 O O . GLY A 1 215 ? -15.872 -7.087 17.705 1.00 88.75 215 GLY A O 1
ATOM 1617 N N . TYR A 1 216 ? -16.572 -4.988 18.032 1.00 88.56 216 TYR A N 1
ATOM 1618 C CA . TYR A 1 216 ? -16.214 -4.545 16.680 1.00 88.56 216 TYR A CA 1
ATOM 1619 C C . TYR A 1 216 ? -14.801 -3.947 16.642 1.00 88.56 216 TYR A C 1
ATOM 1621 O O . TYR A 1 216 ? -14.537 -2.985 17.377 1.00 88.56 216 TYR A O 1
ATOM 1629 N N . PRO A 1 217 ? -13.911 -4.460 15.771 1.00 90.19 217 PRO A N 1
ATOM 1630 C CA . PRO A 1 217 ? -12.544 -3.975 15.680 1.00 90.19 217 PRO A CA 1
ATOM 1631 C C . PRO A 1 217 ? -12.484 -2.587 15.039 1.00 90.19 217 PRO A C 1
ATOM 1633 O O . PRO A 1 217 ? -13.193 -2.289 14.072 1.00 90.19 217 PRO A O 1
ATOM 1636 N N . VAL A 1 218 ? -11.598 -1.749 15.566 1.00 91.62 218 VAL A N 1
ATOM 1637 C CA . VAL A 1 218 ? -11.218 -0.456 14.993 1.00 91.62 218 VAL A CA 1
ATOM 1638 C C . VAL A 1 218 ? -9.707 -0.381 14.875 1.00 91.62 218 VAL A C 1
ATOM 1640 O O . VAL A 1 218 ? -8.971 -0.952 15.678 1.00 91.62 218 VAL A O 1
ATOM 1643 N N . VAL A 1 219 ? -9.248 0.338 13.860 1.00 91.00 219 VAL A N 1
ATOM 1644 C CA . VAL A 1 219 ? -7.826 0.555 13.626 1.00 91.00 219 VAL A CA 1
ATOM 1645 C C . VAL A 1 219 ? -7.403 1.816 14.358 1.00 91.00 219 VAL A C 1
ATOM 1647 O O . VAL A 1 219 ? -7.990 2.883 14.174 1.00 91.00 219 VAL A O 1
ATOM 1650 N N . VAL A 1 220 ? -6.370 1.692 15.174 1.00 90.38 220 VAL A N 1
ATOM 1651 C CA . VAL A 1 220 ? -5.759 2.798 15.896 1.00 90.38 220 VAL A CA 1
ATOM 1652 C C . VAL A 1 220 ? -4.705 3.441 15.024 1.00 90.38 220 VAL A C 1
ATOM 1654 O O . VAL A 1 220 ? -3.774 2.781 14.571 1.00 90.38 220 VAL A O 1
ATOM 1657 N N . MET A 1 221 ? -4.827 4.741 14.804 1.00 87.75 221 MET A N 1
ATOM 1658 C CA . MET A 1 221 ? -3.784 5.529 14.163 1.00 87.75 221 MET A CA 1
ATOM 1659 C C . MET A 1 221 ? -2.846 6.115 15.214 1.00 87.75 221 MET A C 1
ATOM 1661 O O . MET A 1 221 ? -3.201 6.235 16.387 1.00 87.75 221 MET A O 1
ATOM 1665 N N . GLN A 1 222 ? -1.638 6.476 14.785 1.00 77.81 222 GLN A N 1
ATOM 1666 C CA . GLN A 1 222 ? -0.570 6.903 15.681 1.00 77.81 222 GLN A CA 1
ATOM 1667 C C . GLN A 1 222 ? -1.025 8.011 16.656 1.00 77.81 222 GLN A C 1
ATOM 1669 O O . GLN A 1 222 ? -1.615 9.005 16.218 1.00 77.81 222 GLN A O 1
ATOM 1674 N N . PRO A 1 223 ? -0.746 7.868 17.966 1.00 77.25 223 PRO A N 1
ATOM 1675 C CA . PRO A 1 223 ? -1.117 8.861 18.965 1.00 77.25 223 PRO A CA 1
ATOM 1676 C C . PRO A 1 223 ? -0.452 10.213 18.686 1.00 77.25 223 PRO A C 1
ATOM 1678 O O . PRO A 1 223 ? 0.725 10.291 18.326 1.00 77.25 223 PRO A O 1
ATOM 1681 N N . SER A 1 224 ? -1.190 11.298 18.914 1.00 75.12 224 SER A N 1
ATOM 1682 C CA . SER A 1 224 ? -0.667 12.662 18.886 1.00 75.12 224 SER A CA 1
ATOM 1683 C C . SER A 1 224 ? -1.124 13.414 20.131 1.00 75.12 224 SER A C 1
ATOM 1685 O O . SER A 1 224 ? -2.320 13.598 20.354 1.00 75.12 224 SER A O 1
ATOM 1687 N N . LYS A 1 225 ? -0.163 13.853 20.957 1.00 81.12 225 LYS A N 1
ATOM 1688 C CA . LYS A 1 225 ? -0.393 14.728 22.125 1.00 81.12 225 LYS A CA 1
ATOM 1689 C C . LYS A 1 225 ? -1.492 14.226 23.087 1.00 81.12 225 LYS A C 1
ATOM 1691 O O . LYS A 1 225 ? -2.361 14.994 23.479 1.00 81.12 225 LYS A O 1
ATOM 1696 N N . GLY A 1 226 ? -1.480 12.936 23.433 1.00 86.12 226 GLY A N 1
ATOM 1697 C CA . GLY A 1 226 ? -2.457 12.340 24.363 1.00 86.12 226 GLY A CA 1
ATOM 1698 C C . GLY A 1 226 ? -3.830 12.038 23.751 1.00 86.12 226 GLY A C 1
ATOM 1699 O O . GLY A 1 226 ? -4.725 11.563 24.444 1.00 86.12 226 GLY A O 1
ATOM 1700 N N . THR A 1 227 ? -3.998 12.266 22.448 1.00 90.88 227 THR A N 1
ATOM 1701 C CA . THR A 1 227 ? -5.181 11.847 21.694 1.00 90.88 227 THR A CA 1
ATOM 1702 C C . THR A 1 227 ? -4.819 10.780 20.677 1.00 90.88 227 THR A C 1
ATOM 1704 O O . THR A 1 227 ? -3.688 10.708 20.188 1.00 90.88 227 THR A O 1
ATOM 1707 N N . VAL A 1 228 ? -5.793 9.939 20.368 1.00 91.00 228 VAL A N 1
ATOM 1708 C CA . VAL A 1 228 ? -5.682 8.833 19.433 1.00 91.00 228 VAL A CA 1
ATOM 1709 C C . VAL A 1 228 ? -6.810 8.957 18.427 1.00 91.00 228 VAL A C 1
ATOM 1711 O O . VAL A 1 228 ? -7.963 9.188 18.792 1.00 91.00 228 VAL A O 1
ATOM 1714 N N . ILE A 1 229 ? -6.476 8.811 17.149 1.00 91.94 229 ILE A N 1
ATOM 1715 C CA . ILE A 1 229 ? -7.477 8.742 16.090 1.00 91.94 229 ILE A CA 1
ATOM 1716 C C . ILE A 1 229 ? -7.806 7.268 15.894 1.00 91.94 229 ILE A C 1
ATOM 1718 O O . ILE A 1 229 ? -6.925 6.476 15.564 1.00 91.94 229 ILE A O 1
ATOM 1722 N N . ILE A 1 230 ? -9.067 6.898 16.086 1.00 92.56 230 ILE A N 1
ATOM 1723 C CA . ILE A 1 230 ? -9.553 5.561 15.743 1.00 92.56 230 ILE A CA 1
ATOM 1724 C C . ILE A 1 230 ? -10.325 5.632 14.428 1.00 92.56 230 ILE A C 1
ATOM 1726 O O . ILE A 1 230 ? -11.116 6.551 14.200 1.00 92.56 230 ILE A O 1
ATOM 1730 N N . ARG A 1 231 ? -10.082 4.657 13.553 1.00 93.12 231 ARG A N 1
ATOM 1731 C CA . ARG A 1 231 ? -10.660 4.564 12.214 1.00 93.12 231 ARG A CA 1
ATOM 1732 C C . ARG A 1 231 ? -11.421 3.250 12.069 1.00 93.12 231 ARG A C 1
ATOM 1734 O O . ARG A 1 231 ? -10.916 2.179 12.401 1.00 93.12 231 ARG A O 1
ATOM 1741 N N . ARG A 1 232 ? -12.628 3.320 11.513 1.00 91.12 232 ARG A N 1
ATOM 1742 C CA . ARG A 1 232 ? -13.432 2.150 11.132 1.00 91.12 232 ARG A CA 1
ATOM 1743 C C . ARG A 1 232 ? -13.871 2.249 9.684 1.00 91.12 232 ARG A C 1
ATOM 1745 O O . ARG A 1 232 ? -14.072 3.345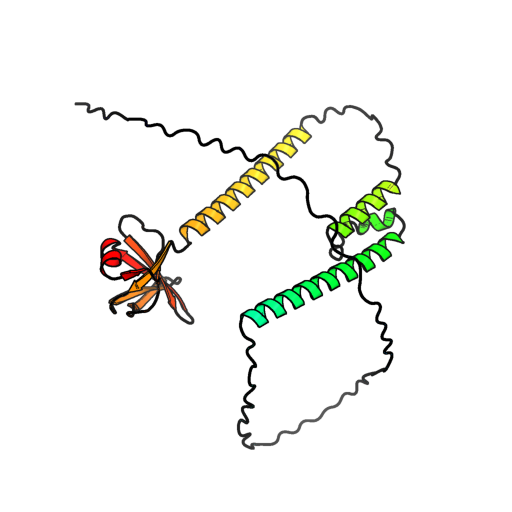 9.171 1.00 91.12 232 ARG A O 1
ATOM 1752 N N . TRP A 1 233 ? -14.083 1.110 9.039 1.00 90.44 233 TRP A N 1
ATOM 1753 C CA . TRP A 1 233 ? -14.767 1.078 7.751 1.00 90.44 233 TRP A CA 1
ATOM 1754 C C . TRP A 1 233 ? -16.283 1.148 7.962 1.00 90.44 233 TRP A C 1
ATOM 1756 O O . TRP A 1 233 ? -16.839 0.472 8.830 1.00 90.44 233 TRP A O 1
ATOM 1766 N N . VAL A 1 234 ? -16.960 1.981 7.180 1.00 87.50 234 VAL A N 1
ATOM 1767 C CA . VAL A 1 234 ? -18.418 2.069 7.122 1.00 87.50 234 VAL A CA 1
ATOM 1768 C C . VAL A 1 234 ? -18.846 1.686 5.714 1.00 87.50 234 VAL A C 1
ATOM 1770 O O . VAL A 1 234 ? -18.460 2.332 4.736 1.00 87.50 234 VAL A O 1
ATOM 1773 N N . ASN A 1 235 ? -19.659 0.633 5.613 1.00 85.81 235 ASN A N 1
ATOM 1774 C CA . ASN A 1 235 ? -20.154 0.130 4.334 1.00 85.81 235 ASN A CA 1
ATOM 1775 C C . ASN A 1 235 ? -20.756 1.270 3.501 1.00 85.81 235 ASN A C 1
ATOM 1777 O O . ASN A 1 235 ? -21.541 2.076 4.003 1.00 85.81 235 ASN A O 1
ATOM 1781 N N . SER A 1 236 ? -20.348 1.342 2.234 1.00 84.81 236 SER A N 1
ATOM 1782 C CA . SER A 1 236 ? -20.805 2.335 1.250 1.00 84.81 236 SER A CA 1
ATOM 1783 C C . SER A 1 236 ? -20.454 3.803 1.545 1.00 84.81 236 SER A C 1
ATOM 1785 O O . SER A 1 236 ? -20.849 4.671 0.772 1.00 84.81 236 SER A O 1
ATOM 1787 N N . ARG A 1 237 ? -19.718 4.112 2.626 1.00 84.69 237 ARG A N 1
ATOM 1788 C CA . ARG A 1 237 ? -19.303 5.489 2.981 1.00 84.69 237 ARG A CA 1
ATOM 1789 C C . ARG A 1 237 ? -17.793 5.667 3.171 1.00 84.69 237 ARG A C 1
ATOM 1791 O O . ARG A 1 237 ? -17.329 6.798 3.286 1.00 84.69 237 ARG A O 1
ATOM 1798 N N . GLY A 1 238 ? -17.038 4.570 3.173 1.00 88.31 238 GLY A N 1
ATOM 1799 C CA . GLY A 1 238 ? -15.586 4.576 3.334 1.00 88.31 238 GLY A CA 1
ATOM 1800 C C . GLY A 1 238 ? -15.158 4.591 4.800 1.00 88.31 238 GLY A C 1
ATOM 1801 O O . GLY A 1 238 ? -15.872 4.101 5.676 1.00 88.31 238 GLY A O 1
ATOM 1802 N N . TYR A 1 239 ? -13.968 5.124 5.071 1.00 90.12 239 TYR A N 1
ATOM 1803 C CA . TYR A 1 239 ? -13.446 5.212 6.432 1.00 90.12 239 TYR A CA 1
ATOM 1804 C C . TYR A 1 239 ? -14.160 6.302 7.233 1.00 90.12 239 TYR A C 1
ATOM 1806 O O . TYR A 1 239 ? -14.474 7.368 6.719 1.00 90.12 239 TYR A O 1
ATOM 1814 N N . ALA A 1 240 ? -14.395 6.036 8.506 1.00 92.44 240 ALA A N 1
ATOM 1815 C CA . ALA A 1 240 ? -14.920 6.985 9.466 1.00 92.44 240 ALA A CA 1
ATOM 1816 C C . ALA A 1 240 ? -13.939 7.077 10.634 1.00 92.44 240 ALA A C 1
ATOM 1818 O O . ALA A 1 240 ? -13.460 6.053 11.124 1.00 92.44 240 ALA A O 1
ATOM 1819 N N . GLU A 1 241 ? -13.634 8.296 11.057 1.00 94.25 241 GLU A N 1
ATOM 1820 C CA . GLU A 1 241 ? -12.592 8.591 12.036 1.00 94.25 241 GLU A CA 1
ATOM 1821 C C . GLU A 1 241 ? -13.161 9.337 13.228 1.00 94.25 241 GLU A C 1
ATOM 1823 O O . GLU A 1 241 ? -14.110 10.103 13.106 1.00 94.25 241 GLU A O 1
ATOM 1828 N N . THR A 1 242 ? -12.580 9.144 14.397 1.00 94.06 242 THR A N 1
ATOM 1829 C CA . THR A 1 242 ? -12.934 9.930 15.575 1.00 94.06 242 THR A CA 1
ATOM 1830 C C . THR A 1 242 ? -11.727 10.051 16.487 1.00 94.06 242 THR A C 1
ATOM 1832 O O . THR A 1 242 ? -10.829 9.207 16.462 1.00 94.06 242 THR A O 1
ATOM 1835 N N . VAL A 1 243 ? -11.679 11.148 17.235 1.00 93.44 243 VAL A N 1
ATOM 1836 C CA . VAL A 1 243 ? -10.567 11.479 18.122 1.00 93.44 243 VAL A CA 1
ATOM 1837 C C . VAL A 1 243 ? -11.000 11.155 19.539 1.00 93.44 243 VAL A C 1
ATOM 1839 O O . VAL A 1 243 ? -11.996 11.693 20.019 1.00 93.44 243 VAL A O 1
ATOM 1842 N N . VAL A 1 244 ? -10.244 10.290 20.203 1.00 92.00 244 VAL A N 1
ATOM 1843 C CA . VAL A 1 244 ? -10.483 9.890 21.590 1.00 92.00 244 VAL A CA 1
ATOM 1844 C C . VAL A 1 244 ? -9.229 10.130 22.433 1.00 92.00 244 VAL A C 1
ATOM 1846 O O . VAL A 1 244 ? -8.117 10.055 21.905 1.00 92.00 244 VAL A O 1
ATOM 1849 N N . PRO A 1 245 ? -9.355 10.429 23.735 1.00 93.31 245 PRO A N 1
ATOM 1850 C CA . PRO A 1 245 ? -8.203 10.473 24.630 1.00 93.31 245 PRO A CA 1
ATOM 1851 C C . PRO A 1 245 ? -7.505 9.107 24.699 1.00 93.31 245 PRO A C 1
ATOM 1853 O O . PRO A 1 245 ? -8.172 8.072 24.765 1.00 93.31 245 PRO A O 1
ATOM 1856 N N . ALA A 1 246 ? -6.171 9.101 24.706 1.00 90.62 246 ALA A N 1
ATOM 1857 C CA . ALA A 1 246 ? -5.374 7.874 24.769 1.00 90.62 246 ALA A CA 1
ATOM 1858 C C . ALA A 1 246 ? -5.677 7.060 26.038 1.00 90.62 246 ALA A C 1
ATOM 1860 O O . ALA A 1 246 ? -5.875 5.849 25.962 1.00 90.62 246 ALA A O 1
ATOM 1861 N N . ASP A 1 247 ? -5.798 7.741 27.179 1.00 91.56 247 ASP A N 1
ATOM 1862 C CA . ASP A 1 247 ? -6.055 7.110 28.479 1.00 91.56 247 ASP A CA 1
ATOM 1863 C C . ASP A 1 247 ? -7.439 6.454 28.521 1.00 91.56 247 ASP A C 1
ATOM 1865 O O . ASP A 1 247 ? -7.606 5.338 29.012 1.00 91.56 247 ASP A O 1
ATOM 1869 N N . TRP A 1 248 ? -8.435 7.119 27.930 1.00 91.50 248 TRP A N 1
ATOM 1870 C CA . TRP A 1 248 ? -9.778 6.563 27.797 1.00 91.50 248 TRP A CA 1
ATOM 1871 C C . TRP A 1 248 ? -9.773 5.305 26.924 1.00 91.50 248 TRP A C 1
ATOM 1873 O O . TRP A 1 248 ? -10.425 4.319 27.266 1.00 91.50 248 TRP A O 1
ATOM 1883 N N . LEU A 1 249 ? -9.020 5.312 25.821 1.00 90.00 249 LEU A N 1
ATOM 1884 C CA . LEU A 1 249 ? -8.916 4.158 24.932 1.00 90.00 249 LEU A CA 1
ATOM 1885 C C . LEU A 1 249 ? -8.245 2.973 25.640 1.00 90.00 249 LEU A C 1
ATOM 1887 O O . LEU A 1 249 ? -8.760 1.860 25.565 1.00 90.00 249 LEU A O 1
ATOM 1891 N N . ALA A 1 250 ? -7.160 3.213 26.379 1.00 88.94 250 ALA A N 1
ATOM 1892 C CA . ALA A 1 250 ? -6.453 2.180 27.138 1.00 88.94 250 ALA A CA 1
ATOM 1893 C C . ALA A 1 250 ? -7.328 1.522 28.222 1.00 88.94 250 ALA A C 1
ATOM 1895 O O . ALA A 1 250 ? -7.192 0.329 28.479 1.00 88.94 250 ALA A O 1
ATOM 1896 N N . LEU A 1 251 ? -8.244 2.280 28.834 1.00 91.31 251 LEU A N 1
ATOM 1897 C CA . LEU A 1 251 ? -9.160 1.777 29.863 1.00 91.31 251 LEU A CA 1
ATOM 1898 C C . LEU A 1 251 ? -10.353 0.986 29.300 1.00 91.31 251 LEU A C 1
ATOM 1900 O O . LEU A 1 251 ? -10.897 0.138 30.000 1.00 91.31 251 LEU A O 1
ATOM 1904 N N . ASN A 1 252 ? -10.784 1.273 28.066 1.00 90.31 252 ASN A N 1
ATOM 1905 C CA . ASN A 1 252 ? -12.069 0.796 27.526 1.00 90.31 252 ASN A CA 1
ATOM 1906 C C . ASN A 1 252 ? -11.942 -0.131 26.310 1.00 90.31 252 ASN A C 1
ATOM 1908 O O . ASN A 1 252 ? -12.944 -0.451 25.657 1.00 90.31 252 ASN A O 1
ATOM 1912 N N . SER A 1 253 ? -10.724 -0.551 25.979 1.00 89.31 253 SER A N 1
ATOM 1913 C CA . SER A 1 253 ? -10.470 -1.421 24.839 1.00 89.31 253 SER A CA 1
ATOM 1914 C C . SER A 1 253 ? -9.377 -2.439 25.119 1.00 89.31 253 SER A C 1
ATOM 1916 O O . SER A 1 253 ? -8.557 -2.278 26.022 1.00 89.31 253 SER A O 1
ATOM 1918 N N . ARG A 1 254 ? -9.379 -3.509 24.327 1.00 89.50 254 ARG A N 1
ATOM 1919 C CA . ARG A 1 254 ? -8.385 -4.578 24.390 1.00 89.50 254 ARG A CA 1
ATOM 1920 C C . ARG A 1 254 ? -7.757 -4.796 23.019 1.00 89.50 254 ARG A C 1
ATOM 1922 O O . ARG A 1 254 ? -8.444 -4.617 22.007 1.00 89.50 254 ARG A O 1
ATOM 1929 N N . PRO A 1 255 ? -6.481 -5.211 22.969 1.00 86.50 255 PRO A N 1
ATOM 1930 C CA . PRO A 1 255 ? -5.858 -5.623 21.721 1.00 86.50 255 PRO A CA 1
ATOM 1931 C C . PRO A 1 255 ? -6.577 -6.847 21.149 1.00 86.50 255 PRO A C 1
ATOM 1933 O O . PRO A 1 255 ? -6.912 -7.781 21.885 1.00 86.50 255 PRO A O 1
ATOM 1936 N N . LEU A 1 256 ? -6.821 -6.831 19.837 1.00 82.94 256 LEU A N 1
ATOM 1937 C CA . LEU A 1 256 ? -7.325 -7.993 19.113 1.00 82.94 256 LEU A CA 1
ATOM 1938 C C . LEU A 1 256 ? -6.199 -9.042 19.059 1.00 82.94 256 LEU A C 1
ATOM 1940 O O . LEU A 1 256 ? -5.161 -8.789 18.453 1.00 82.94 256 LEU A O 1
ATOM 1944 N N . LYS A 1 257 ? -6.384 -10.172 19.751 1.00 73.31 257 LYS A N 1
ATOM 1945 C CA . LYS A 1 257 ? -5.446 -11.306 19.741 1.00 73.31 257 LYS A CA 1
ATOM 1946 C C . LYS A 1 257 ? -5.620 -12.178 18.506 1.00 73.31 257 LYS A C 1
ATO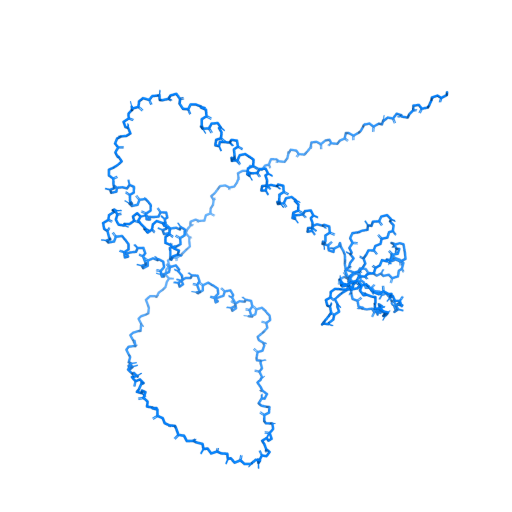M 1948 O O . LYS A 1 257 ? -6.784 -12.343 18.077 1.00 73.31 257 LYS A O 1
#